Protein AF-A0A432FFS9-F1 (afdb_monomer_lite)

pLDDT: mean 90.81, std 11.06, range [26.94, 98.94]

Structure (mmCIF, N/CA/C/O backbone):
data_AF-A0A432FFS9-F1
#
_entry.id   AF-A0A432FFS9-F1
#
loop_
_atom_site.group_PDB
_atom_site.id
_atom_site.type_symbol
_atom_site.label_atom_id
_atom_site.label_alt_id
_atom_site.label_comp_id
_atom_site.label_asym_id
_atom_site.label_entity_id
_atom_site.label_seq_id
_atom_site.pdbx_PDB_ins_code
_atom_site.Cartn_x
_atom_site.Cartn_y
_atom_site.Cartn_z
_atom_site.occupancy
_atom_site.B_iso_or_equiv
_atom_site.auth_seq_id
_atom_site.auth_comp_id
_atom_site.auth_asym_id
_atom_site.auth_atom_id
_atom_site.pdbx_PDB_model_num
ATOM 1 N N . MET A 1 1 ? -16.463 -22.518 -5.797 1.00 41.72 1 MET A N 1
ATOM 2 C CA . MET A 1 1 ? -16.696 -22.377 -4.344 1.00 41.72 1 MET A CA 1
ATOM 3 C C . MET A 1 1 ? -18.007 -21.635 -4.140 1.00 41.72 1 MET A C 1
ATOM 5 O O . MET A 1 1 ? -18.316 -20.763 -4.941 1.00 41.72 1 MET A O 1
ATOM 9 N N . THR A 1 2 ? -18.814 -22.015 -3.150 1.00 26.94 2 THR A N 1
ATOM 10 C CA . THR A 1 2 ? -20.046 -21.293 -2.785 1.00 26.94 2 THR A CA 1
ATOM 11 C C . THR A 1 2 ? -19.686 -19.848 -2.414 1.00 26.94 2 THR A C 1
ATOM 13 O O . THR A 1 2 ? -18.705 -19.690 -1.688 1.00 26.94 2 THR A O 1
ATOM 16 N N . PRO A 1 3 ? -20.418 -18.808 -2.863 1.00 37.25 3 PRO A N 1
ATOM 17 C CA . PRO A 1 3 ? -20.138 -17.432 -2.456 1.00 37.25 3 PRO A CA 1
ATOM 18 C C . PRO A 1 3 ? -20.173 -17.354 -0.930 1.00 37.25 3 PRO A C 1
ATOM 20 O O . PRO A 1 3 ? -21.201 -17.653 -0.319 1.00 37.25 3 PRO A O 1
ATOM 23 N N . VAL A 1 4 ? -19.053 -17.013 -0.294 1.00 48.00 4 VAL A N 1
ATOM 24 C CA . VAL A 1 4 ? -18.888 -17.133 1.166 1.00 48.00 4 VAL A CA 1
ATOM 25 C C . VAL A 1 4 ? -19.499 -15.921 1.899 1.00 48.00 4 VAL A C 1
ATOM 27 O O . VAL A 1 4 ? -19.029 -15.513 2.958 1.00 48.00 4 VAL A O 1
ATOM 30 N N . GLY A 1 5 ? -20.572 -15.332 1.364 1.00 52.19 5 GLY A N 1
ATOM 31 C CA . GLY A 1 5 ? -21.150 -14.063 1.829 1.00 52.19 5 GLY A CA 1
ATOM 32 C C . GLY A 1 5 ? -20.230 -12.858 1.585 1.00 52.19 5 GLY A C 1
ATOM 33 O O . GLY A 1 5 ? -19.047 -13.027 1.320 1.00 52.19 5 GLY A O 1
ATOM 34 N N . GLN A 1 6 ? -20.764 -11.641 1.679 1.00 56.53 6 GLN A N 1
ATOM 35 C CA . GLN A 1 6 ? -19.987 -10.400 1.536 1.00 56.53 6 GLN A CA 1
ATOM 36 C C . GLN A 1 6 ? -19.280 -10.041 2.849 1.00 56.53 6 GLN A C 1
ATOM 38 O O . GLN A 1 6 ? -19.812 -10.314 3.933 1.00 56.53 6 GLN A O 1
ATOM 43 N N . ALA A 1 7 ? -18.104 -9.410 2.766 1.00 63.31 7 ALA A N 1
ATOM 44 C CA . ALA A 1 7 ? -17.527 -8.737 3.925 1.00 63.31 7 ALA A CA 1
ATOM 45 C C . ALA A 1 7 ? -18.513 -7.665 4.407 1.00 63.31 7 ALA A C 1
ATOM 47 O O . ALA A 1 7 ? -19.214 -7.047 3.605 1.00 63.31 7 ALA A O 1
ATOM 48 N N . ASN A 1 8 ? -18.593 -7.418 5.715 1.00 61.34 8 ASN A N 1
ATOM 49 C CA . ASN A 1 8 ? -19.414 -6.315 6.201 1.00 61.34 8 ASN A CA 1
ATOM 50 C C . ASN A 1 8 ? -18.753 -4.980 5.812 1.00 61.34 8 ASN A C 1
ATOM 52 O O . ASN A 1 8 ? -17.900 -4.473 6.530 1.00 61.34 8 ASN A O 1
ATOM 56 N N . GLN A 1 9 ? -19.152 -4.423 4.668 1.00 65.25 9 GLN A N 1
ATOM 57 C CA . GLN A 1 9 ? -18.634 -3.162 4.121 1.00 65.25 9 GLN A CA 1
ATOM 58 C C . GLN A 1 9 ? -19.156 -1.917 4.856 1.00 65.25 9 GLN A C 1
ATOM 60 O O . GLN A 1 9 ? -18.750 -0.798 4.548 1.00 65.25 9 GLN A O 1
ATOM 65 N N . ALA A 1 10 ? -20.106 -2.095 5.779 1.00 57.47 10 ALA A N 1
ATOM 66 C CA . ALA A 1 10 ? -20.783 -1.011 6.484 1.00 57.47 10 ALA A CA 1
ATOM 67 C C . ALA A 1 10 ? -20.360 -0.884 7.955 1.00 57.47 10 ALA A C 1
ATOM 69 O O . ALA A 1 10 ? -20.835 0.025 8.635 1.00 57.47 10 ALA A O 1
ATOM 70 N N . ALA A 1 11 ? -19.503 -1.781 8.451 1.00 63.84 11 ALA A N 1
ATOM 71 C CA . ALA A 1 11 ? -18.980 -1.709 9.805 1.00 63.84 11 ALA A CA 1
ATOM 72 C C . ALA A 1 11 ? -17.566 -1.128 9.812 1.00 63.84 11 ALA A C 1
ATOM 74 O O . ALA A 1 11 ? -16.670 -1.624 9.132 1.00 63.84 11 ALA A O 1
ATOM 75 N N . GLU A 1 12 ? -17.391 -0.097 10.637 1.00 71.00 12 GLU A N 1
ATOM 76 C CA . GLU A 1 12 ? -16.085 0.429 11.022 1.00 71.00 12 GLU A CA 1
ATOM 77 C C . GLU A 1 12 ? -15.188 -0.708 11.544 1.00 71.00 12 GLU A C 1
ATOM 79 O O . GLU A 1 12 ? -15.658 -1.520 12.354 1.00 71.00 12 GLU A O 1
ATOM 84 N N . PRO A 1 13 ? -13.907 -0.777 11.126 1.00 83.00 13 PRO A N 1
ATOM 85 C CA . PRO A 1 13 ? -12.940 -1.637 11.787 1.00 83.00 13 PRO A CA 1
ATOM 86 C C . PRO A 1 13 ? -12.865 -1.239 13.262 1.00 83.00 13 PRO A C 1
ATOM 88 O O . PRO A 1 13 ? -12.581 -0.091 13.584 1.00 83.00 13 PRO A O 1
ATOM 91 N N . ASP A 1 14 ? -13.138 -2.170 14.174 1.00 83.44 14 ASP A N 1
ATOM 92 C CA . ASP A 1 14 ? -13.189 -1.857 15.607 1.00 83.44 14 ASP A CA 1
ATOM 93 C C . ASP A 1 14 ? -11.819 -1.890 16.295 1.00 83.44 14 ASP A C 1
ATOM 95 O O . ASP A 1 14 ? -11.732 -1.609 17.492 1.00 83.44 14 ASP A O 1
ATOM 99 N N . PHE A 1 15 ? -10.769 -2.258 15.549 1.00 89.56 15 PHE A N 1
ATOM 100 C CA . PHE A 1 15 ? -9.389 -2.394 16.020 1.00 89.56 15 PHE A CA 1
ATOM 101 C C . PHE A 1 15 ? -9.261 -3.259 17.283 1.00 89.56 15 PHE A C 1
ATOM 103 O O . PHE A 1 15 ? -8.335 -3.099 18.077 1.00 89.56 15 PHE A O 1
ATOM 110 N N . LYS A 1 16 ? -10.185 -4.205 17.496 1.00 90.69 16 LYS A N 1
ATOM 111 C CA . LYS A 1 16 ? -10.107 -5.120 18.636 1.00 90.69 16 LYS A CA 1
ATOM 112 C C . LYS A 1 16 ? -9.321 -6.363 18.257 1.00 90.69 16 LYS A C 1
ATOM 114 O O . LYS A 1 16 ? -9.737 -7.145 17.397 1.00 90.69 16 LYS A O 1
ATOM 119 N N . ILE A 1 17 ? -8.223 -6.580 18.972 1.00 92.69 17 ILE A N 1
ATOM 120 C CA . ILE A 1 17 ? -7.499 -7.847 18.930 1.00 92.69 17 ILE A CA 1
ATOM 121 C C . ILE A 1 17 ? -8.390 -8.914 19.552 1.00 92.69 17 ILE A C 1
ATOM 123 O O . ILE A 1 17 ? -8.875 -8.786 20.678 1.00 92.69 17 ILE A O 1
ATOM 127 N N . ARG A 1 18 ? -8.619 -9.969 18.787 1.00 91.94 18 ARG A N 1
ATOM 128 C CA . ARG A 1 18 ? -9.370 -11.145 19.199 1.00 91.94 18 ARG A CA 1
ATOM 129 C C . ARG A 1 18 ? -8.410 -12.306 19.344 1.00 91.94 18 ARG A C 1
ATOM 131 O O . ARG A 1 18 ? -7.494 -12.472 18.540 1.00 91.94 18 ARG A O 1
ATOM 138 N N . SER A 1 19 ? -8.663 -13.130 20.350 1.00 86.81 19 SER A N 1
ATOM 139 C CA . SER A 1 19 ? -7.943 -14.380 20.560 1.00 86.81 19 SER A CA 1
ATOM 140 C C . SER A 1 19 ? -8.843 -15.561 20.210 1.00 86.81 19 SER A C 1
ATOM 142 O O . SER A 1 19 ? -10.037 -15.558 20.514 1.00 86.81 19 SER A O 1
ATOM 144 N N . GLY A 1 20 ? -8.274 -16.610 19.621 1.00 72.31 20 GLY A N 1
ATOM 145 C CA . GLY A 1 20 ? -8.969 -17.885 19.451 1.00 72.31 20 GLY A CA 1
ATOM 146 C C . GLY A 1 20 ? -9.495 -18.147 18.039 1.00 72.31 20 GLY A C 1
ATOM 147 O O . GLY A 1 20 ? -8.770 -17.979 17.067 1.00 72.31 20 GLY A O 1
ATOM 148 N N . LYS A 1 21 ? -10.709 -18.703 17.921 1.00 72.06 21 LYS A N 1
ATOM 149 C CA . LYS A 1 21 ? -11.217 -19.240 16.646 1.00 72.06 21 LYS A CA 1
ATOM 150 C C . LYS A 1 21 ? -11.522 -18.105 15.664 1.00 72.06 21 LYS A C 1
ATOM 152 O O . LYS A 1 21 ? -12.406 -17.297 15.924 1.00 72.06 21 LYS A O 1
ATOM 157 N N . ASN A 1 22 ? -10.834 -18.104 14.526 1.00 80.94 22 ASN A N 1
ATOM 158 C CA . ASN A 1 22 ? -11.232 -17.357 13.342 1.00 80.94 22 ASN A CA 1
ATOM 159 C C . ASN A 1 22 ? -12.002 -18.309 12.415 1.00 80.94 22 ASN A C 1
ATOM 161 O O . ASN A 1 22 ? -11.404 -19.193 11.811 1.00 80.94 22 ASN A O 1
ATOM 165 N N . ASP A 1 23 ? -13.323 -18.158 12.305 1.00 79.25 23 ASP A N 1
ATOM 166 C CA . ASP A 1 23 ? -14.157 -19.055 11.487 1.00 79.25 23 ASP A CA 1
ATOM 167 C C . ASP A 1 23 ? -13.823 -19.010 9.987 1.00 79.25 23 ASP A C 1
ATOM 169 O O . ASP A 1 23 ? -14.146 -19.950 9.261 1.00 79.25 23 ASP A O 1
ATOM 173 N N . ARG A 1 24 ? -13.164 -17.942 9.521 1.00 80.56 24 ARG A N 1
ATOM 174 C CA . ARG A 1 24 ? -12.723 -17.792 8.126 1.00 80.56 24 ARG A CA 1
ATOM 175 C C . ARG A 1 24 ? -11.383 -18.445 7.855 1.00 80.56 24 ARG A C 1
ATOM 177 O O . ARG A 1 24 ? -11.160 -18.934 6.751 1.00 80.56 24 ARG A O 1
ATOM 184 N N . LEU A 1 25 ? -10.535 -18.483 8.874 1.00 80.62 25 LEU A N 1
ATOM 185 C CA . LEU A 1 25 ? -9.179 -19.010 8.814 1.00 80.62 25 LEU A CA 1
ATOM 186 C C . LEU A 1 25 ? -8.978 -20.075 9.912 1.00 80.62 25 LEU A C 1
ATOM 188 O O . LEU A 1 25 ? -8.055 -19.966 10.722 1.00 80.62 25 LEU A O 1
ATOM 192 N N . PRO A 1 26 ? -9.859 -21.097 10.007 1.00 77.44 26 PRO A N 1
ATOM 193 C CA . PRO A 1 26 ? -9.987 -21.927 11.206 1.00 77.44 26 PRO A CA 1
ATOM 194 C C . PRO A 1 26 ? -8.747 -22.762 11.509 1.00 77.44 26 PRO A C 1
ATOM 196 O O . PRO A 1 26 ? -8.474 -23.040 12.677 1.00 77.44 26 PRO A O 1
ATOM 199 N N . GLY A 1 27 ? -7.985 -23.147 10.483 1.00 75.19 27 GLY A N 1
ATOM 200 C CA . GLY A 1 27 ? -6.755 -23.905 10.694 1.00 75.19 27 GLY A CA 1
ATOM 201 C C . GLY A 1 27 ? -5.612 -23.053 11.243 1.00 75.19 27 GLY A C 1
ATOM 202 O O . GLY A 1 27 ? -4.750 -23.576 11.943 1.00 75.19 27 GLY A O 1
ATOM 203 N N . LEU A 1 28 ? -5.623 -21.739 10.994 1.00 78.69 28 LEU A N 1
ATOM 204 C CA . LEU A 1 28 ? -4.510 -20.854 11.341 1.00 78.69 28 LEU A CA 1
ATOM 205 C C . LEU A 1 28 ? -4.390 -20.593 12.849 1.00 78.69 28 LEU A C 1
ATOM 207 O O . LEU A 1 28 ? -3.305 -20.265 13.318 1.00 78.69 28 LEU A O 1
ATOM 211 N N . LYS A 1 29 ? -5.448 -20.845 13.633 1.00 77.94 29 LYS A N 1
ATOM 212 C CA . LYS A 1 29 ? -5.481 -20.612 15.090 1.00 77.94 29 LYS A CA 1
ATOM 213 C C . LYS A 1 29 ? -4.288 -21.217 15.840 1.00 77.94 29 LYS A C 1
ATOM 215 O O . LYS A 1 29 ? -3.784 -20.599 16.772 1.00 77.94 29 LYS A O 1
ATOM 220 N N . SER A 1 30 ? -3.877 -22.437 15.491 1.00 76.38 30 SER A N 1
ATOM 221 C CA . SER A 1 30 ? -2.810 -23.146 16.218 1.00 76.38 30 SER A CA 1
ATOM 222 C C . SER A 1 30 ? -1.433 -22.497 16.040 1.00 76.38 30 SER A C 1
ATOM 224 O O . SER A 1 30 ? -0.556 -22.690 16.878 1.00 76.38 30 SER A O 1
ATOM 226 N N . ALA A 1 31 ? -1.248 -21.740 14.957 1.00 80.19 31 ALA A N 1
ATOM 227 C CA . ALA A 1 31 ? -0.027 -21.006 14.645 1.00 80.19 31 ALA A CA 1
ATOM 228 C C . ALA A 1 31 ? -0.139 -19.511 14.995 1.00 80.19 31 ALA A C 1
ATOM 230 O O . ALA A 1 31 ? 0.841 -18.893 15.402 1.00 80.19 31 ALA A O 1
ATOM 231 N N . LEU A 1 32 ? -1.339 -18.944 14.841 1.00 90.19 32 LEU A N 1
ATOM 232 C CA . LEU A 1 32 ? -1.618 -17.512 14.861 1.00 90.19 32 LEU A CA 1
ATOM 233 C C . LEU A 1 32 ? -2.821 -17.227 15.780 1.00 90.19 32 LEU A C 1
ATOM 235 O O . LEU A 1 32 ? -3.960 -17.108 15.321 1.00 90.19 32 LEU A O 1
ATOM 239 N N . PRO A 1 33 ? -2.611 -17.183 17.105 1.00 90.94 33 PRO A N 1
ATOM 240 C CA . PRO A 1 33 ? -3.696 -17.097 18.082 1.00 90.94 33 PRO A CA 1
ATOM 241 C C . PRO A 1 33 ? -4.382 -15.727 18.145 1.00 90.94 33 PRO A C 1
ATOM 243 O O . PRO A 1 33 ? -5.505 -15.651 18.659 1.00 90.94 33 PRO A O 1
ATOM 246 N N . LYS A 1 34 ? -3.735 -14.661 17.653 1.00 94.06 34 LYS A N 1
ATOM 247 C CA . LYS A 1 34 ? -4.249 -13.284 17.676 1.00 94.06 34 LYS A CA 1
ATOM 248 C C . LYS A 1 34 ? -4.684 -12.850 16.290 1.00 94.06 34 LYS A C 1
ATOM 250 O O . LYS A 1 34 ? -3.983 -13.119 15.319 1.00 94.06 34 LYS A O 1
ATOM 255 N N . HIS A 1 35 ? -5.802 -12.138 16.200 1.00 93.50 35 HIS A N 1
ATOM 256 C CA . HIS A 1 35 ? -6.230 -11.552 14.938 1.00 93.50 35 HIS A CA 1
ATOM 257 C C . HIS A 1 35 ? -7.002 -10.245 15.096 1.00 93.50 35 HIS A C 1
ATOM 259 O O . HIS A 1 35 ? -7.671 -10.004 16.103 1.00 93.50 35 HIS A O 1
ATOM 265 N N . VAL A 1 36 ? -6.941 -9.432 14.047 1.00 93.69 36 VAL A N 1
ATOM 266 C CA . VAL A 1 36 ? -7.775 -8.251 13.819 1.00 93.69 36 VAL A CA 1
ATOM 267 C C . VAL A 1 36 ? -8.382 -8.383 12.424 1.00 93.69 36 VAL A C 1
ATOM 269 O O . VAL A 1 36 ? -7.742 -8.897 11.508 1.00 93.69 36 VAL A O 1
ATOM 272 N N . GLN A 1 37 ? -9.629 -7.951 12.264 1.00 92.88 37 GLN A N 1
ATOM 273 C CA . GLN A 1 37 ? -10.271 -7.847 10.957 1.00 92.88 37 GLN A CA 1
ATOM 274 C C . GLN A 1 37 ? -10.364 -6.373 10.573 1.00 92.88 37 GLN A C 1
ATOM 276 O O . GLN A 1 37 ? -10.895 -5.568 11.339 1.00 92.88 37 GLN A O 1
ATOM 281 N N . VAL A 1 38 ? -9.891 -6.042 9.375 1.00 94.56 38 VAL A N 1
ATOM 282 C CA . VAL A 1 38 ? -10.022 -4.715 8.777 1.00 94.56 38 VAL A CA 1
ATOM 283 C C . VAL A 1 38 ? -10.760 -4.875 7.456 1.00 94.56 38 VAL A C 1
ATOM 285 O O . VAL A 1 38 ? -10.200 -5.322 6.458 1.00 94.56 38 VAL A O 1
ATOM 288 N N . PHE A 1 39 ? -12.053 -4.552 7.474 1.00 93.69 39 PHE A N 1
ATOM 289 C CA . PHE A 1 39 ? -12.964 -4.790 6.356 1.00 93.69 39 PHE A CA 1
ATOM 290 C C . PHE A 1 39 ? -12.897 -6.249 5.847 1.00 93.69 39 PHE A C 1
ATOM 292 O O . PHE A 1 39 ? -13.232 -7.171 6.595 1.00 93.69 39 PHE A O 1
ATOM 299 N N . GLY A 1 40 ? -12.513 -6.469 4.587 1.00 92.88 40 GLY A N 1
ATOM 300 C CA . GLY A 1 40 ? -12.363 -7.783 3.963 1.00 92.88 40 GLY A CA 1
ATOM 301 C C . GLY A 1 40 ? -11.042 -8.499 4.259 1.00 92.88 40 GLY A C 1
ATOM 302 O O . GLY A 1 40 ? -10.941 -9.681 3.943 1.00 92.88 40 GLY A O 1
ATOM 303 N N . LEU A 1 41 ? -10.061 -7.834 4.882 1.00 94.88 41 LEU A N 1
ATOM 304 C CA . LEU A 1 41 ? -8.731 -8.389 5.145 1.00 94.88 41 LEU A CA 1
ATOM 305 C C . LEU A 1 41 ? -8.556 -8.774 6.620 1.00 94.88 41 LEU A C 1
ATOM 307 O O . LEU A 1 41 ? -8.906 -8.016 7.531 1.00 94.88 41 LEU A O 1
ATOM 311 N N . PHE A 1 42 ? -7.977 -9.948 6.868 1.00 93.75 42 PHE A N 1
ATOM 312 C CA . PHE A 1 42 ? -7.543 -10.344 8.208 1.00 93.75 42 PHE A CA 1
ATOM 313 C C . PHE A 1 42 ? -6.062 -10.044 8.423 1.00 93.75 42 PHE A C 1
ATOM 315 O O . PHE A 1 42 ? -5.249 -10.171 7.515 1.00 93.75 42 PHE A O 1
ATOM 322 N N . ILE A 1 43 ? -5.703 -9.725 9.661 1.00 95.88 43 ILE A N 1
ATOM 323 C CA . ILE A 1 43 ? -4.317 -9.688 10.122 1.00 95.88 43 ILE A CA 1
ATOM 324 C C . ILE A 1 43 ? -4.225 -10.670 11.277 1.00 95.88 43 ILE A C 1
ATOM 326 O O . ILE A 1 43 ? -4.921 -10.510 12.281 1.00 95.88 43 ILE A O 1
ATOM 330 N N . GLN A 1 44 ? -3.419 -11.711 11.118 1.00 94.88 44 GLN A N 1
ATOM 331 C CA . GLN A 1 44 ? -3.218 -12.765 12.103 1.00 94.88 44 GLN A CA 1
ATOM 332 C C . GLN A 1 44 ? -1.779 -12.761 12.587 1.00 94.88 44 GLN A C 1
ATOM 334 O O . GLN A 1 44 ? -0.878 -12.493 11.809 1.00 94.88 44 GLN A O 1
ATOM 339 N N . ALA A 1 45 ? -1.549 -13.060 13.860 1.00 96.06 45 ALA A N 1
ATOM 340 C CA . ALA A 1 45 ? -0.234 -12.909 14.461 1.00 96.06 45 ALA A CA 1
ATOM 341 C C . ALA A 1 45 ? 0.092 -14.005 15.473 1.00 96.06 45 ALA A C 1
ATOM 343 O O . ALA A 1 45 ? -0.798 -14.514 16.166 1.00 96.06 45 ALA A O 1
ATOM 344 N N . THR A 1 46 ? 1.385 -14.309 15.603 1.00 95.31 46 THR A N 1
ATOM 345 C CA . THR A 1 46 ? 1.917 -15.099 16.721 1.00 95.31 46 THR A CA 1
ATOM 346 C C . THR A 1 46 ? 1.788 -14.334 18.042 1.00 95.31 46 THR A C 1
ATOM 348 O O . THR A 1 46 ? 1.657 -13.106 18.072 1.00 95.31 46 THR A O 1
ATOM 351 N N . ASP A 1 47 ? 1.874 -15.040 19.173 1.00 94.06 47 ASP A N 1
ATOM 352 C CA . ASP A 1 47 ? 1.869 -14.403 20.500 1.00 94.06 47 ASP A CA 1
ATOM 353 C C . ASP A 1 47 ? 3.059 -13.455 20.716 1.00 94.06 47 ASP A C 1
ATOM 355 O O . ASP A 1 47 ? 2.968 -12.525 21.518 1.00 94.06 47 ASP A O 1
ATOM 359 N N . ARG A 1 48 ? 4.167 -13.665 19.991 1.00 96.38 48 ARG A N 1
ATOM 360 C CA . ARG A 1 48 ? 5.390 -12.859 20.117 1.00 96.38 48 ARG A CA 1
ATOM 361 C C . ARG A 1 48 ? 5.295 -11.498 19.436 1.00 96.38 48 ARG A C 1
ATOM 363 O O . ARG A 1 48 ? 6.065 -10.608 19.789 1.00 96.38 48 ARG A O 1
ATOM 370 N N . VAL A 1 49 ? 4.373 -11.315 18.493 1.00 97.94 49 VAL A N 1
ATOM 371 C CA . VAL A 1 49 ? 4.124 -10.011 17.864 1.00 97.94 49 VAL A CA 1
ATOM 372 C C . VAL A 1 49 ? 3.511 -9.072 18.904 1.00 97.94 49 VAL A C 1
ATOM 374 O O . VAL A 1 49 ? 2.450 -9.390 19.430 1.00 97.94 49 VAL A O 1
ATOM 377 N N . PRO A 1 50 ? 4.096 -7.910 19.227 1.00 97.94 50 PRO A N 1
ATOM 378 C CA . PRO A 1 50 ? 3.469 -6.975 20.157 1.00 97.94 50 PRO A CA 1
ATOM 379 C C . PRO A 1 50 ? 2.133 -6.442 19.624 1.00 97.94 50 PRO A C 1
ATOM 381 O O . PRO A 1 50 ? 2.024 -6.094 18.450 1.00 97.94 50 PRO A O 1
ATOM 384 N N . ASP A 1 51 ? 1.140 -6.287 20.499 1.00 97.44 51 ASP A N 1
ATOM 385 C CA . ASP A 1 51 ? -0.203 -5.816 20.124 1.00 97.44 51 ASP A CA 1
ATOM 386 C C . ASP A 1 51 ? -0.179 -4.454 19.414 1.00 97.44 51 ASP A C 1
ATOM 388 O O . ASP A 1 51 ? -0.902 -4.246 18.447 1.00 97.44 51 ASP A O 1
ATOM 392 N N . ALA A 1 52 ? 0.717 -3.549 19.819 1.00 97.50 52 ALA A N 1
ATOM 393 C CA . ALA A 1 52 ? 0.888 -2.255 19.157 1.00 97.50 52 ALA A CA 1
ATOM 394 C C . ALA A 1 52 ? 1.348 -2.377 17.691 1.00 97.50 52 ALA A C 1
ATOM 396 O O . ALA A 1 52 ? 0.967 -1.555 16.866 1.00 97.50 52 ALA A O 1
ATOM 397 N N . LYS A 1 53 ? 2.148 -3.398 17.351 1.00 98.38 53 LYS A N 1
ATOM 398 C CA . LYS A 1 53 ? 2.589 -3.655 15.970 1.00 98.38 53 LYS A CA 1
ATOM 399 C C . LYS A 1 53 ? 1.444 -4.234 15.138 1.00 98.38 53 LYS A C 1
ATOM 401 O O . LYS A 1 53 ? 1.235 -3.804 14.012 1.00 98.38 53 LYS A O 1
ATOM 406 N N . LEU A 1 54 ? 0.667 -5.146 15.728 1.00 97.94 54 LEU A N 1
ATOM 407 C CA . LEU A 1 54 ? -0.540 -5.701 15.110 1.00 97.94 54 LEU A CA 1
ATOM 408 C C . LEU A 1 54 ? -1.585 -4.611 14.817 1.00 97.94 54 LEU A C 1
ATOM 410 O O . LEU A 1 54 ? -2.171 -4.587 13.738 1.00 97.94 54 LEU A O 1
ATOM 414 N N . LEU A 1 55 ? -1.801 -3.690 15.760 1.00 97.75 55 LEU A N 1
ATOM 415 C CA . LEU A 1 55 ? -2.714 -2.560 15.570 1.00 97.75 55 LEU A CA 1
ATOM 416 C C . LEU A 1 55 ? -2.187 -1.553 14.548 1.00 97.75 55 LEU A C 1
ATOM 418 O O . LEU A 1 55 ? -2.969 -1.070 13.741 1.00 97.75 55 LEU A O 1
ATOM 422 N N . HIS A 1 56 ? -0.878 -1.302 14.514 1.00 98.25 56 HIS A N 1
ATOM 423 C CA . HIS A 1 56 ? -0.283 -0.460 13.477 1.00 98.25 56 HIS A CA 1
ATOM 424 C C . HIS A 1 56 ? -0.482 -1.046 12.072 1.00 98.25 56 HIS A C 1
ATOM 426 O O . HIS A 1 56 ? -0.910 -0.341 11.165 1.00 98.25 56 HIS A O 1
ATOM 432 N N . ALA A 1 57 ? -0.287 -2.356 11.894 1.00 98.50 57 ALA A N 1
ATOM 433 C CA . ALA A 1 57 ? -0.617 -3.026 10.635 1.00 98.50 57 ALA A CA 1
ATOM 434 C C . ALA A 1 57 ? -2.114 -2.878 10.280 1.00 98.50 57 ALA A C 1
ATOM 436 O O . ALA A 1 57 ? -2.473 -2.666 9.118 1.00 98.50 57 ALA A O 1
ATOM 437 N N . ALA A 1 58 ? -3.004 -2.920 11.278 1.00 97.94 58 ALA A N 1
ATOM 438 C CA . ALA A 1 58 ? -4.426 -2.648 11.071 1.00 97.94 58 ALA A CA 1
ATOM 439 C C . ALA A 1 58 ? -4.689 -1.196 10.629 1.00 97.94 58 ALA A C 1
ATOM 441 O O . ALA A 1 58 ? -5.516 -0.976 9.743 1.00 97.94 58 ALA A O 1
ATOM 442 N N . ASP A 1 59 ? -3.969 -0.218 11.190 1.00 97.44 59 ASP A N 1
ATOM 443 C CA . ASP A 1 59 ? -4.069 1.202 10.821 1.00 97.44 59 ASP A CA 1
ATOM 444 C C . ASP A 1 59 ? -3.649 1.427 9.364 1.00 97.44 59 ASP A C 1
ATOM 446 O O . ASP A 1 59 ? -4.348 2.108 8.609 1.00 97.44 59 ASP A O 1
ATOM 450 N N . ILE A 1 60 ? -2.532 0.823 8.946 1.00 98.56 60 ILE A N 1
ATOM 451 C CA . ILE A 1 60 ? -2.041 0.894 7.564 1.00 98.56 60 ILE A CA 1
ATOM 452 C C . ILE A 1 60 ? -3.034 0.241 6.599 1.00 98.56 60 ILE A C 1
ATOM 454 O O . ILE A 1 60 ? -3.400 0.850 5.591 1.00 98.56 60 ILE A O 1
ATOM 458 N N . THR A 1 61 ? -3.552 -0.941 6.947 1.00 98.38 61 THR A N 1
ATOM 459 C CA . THR A 1 61 ? -4.582 -1.638 6.159 1.00 98.38 61 THR A CA 1
ATOM 460 C C . THR A 1 61 ? -5.826 -0.774 5.971 1.00 98.38 61 THR A C 1
ATOM 462 O O . THR A 1 61 ? -6.304 -0.605 4.848 1.00 98.38 61 THR A O 1
ATOM 465 N N . ALA A 1 62 ? -6.339 -0.177 7.050 1.00 97.00 62 ALA A N 1
ATOM 466 C CA . ALA A 1 62 ? -7.511 0.688 6.984 1.00 97.00 62 ALA A CA 1
ATOM 467 C C . ALA A 1 62 ? -7.235 1.944 6.146 1.00 97.00 62 ALA A C 1
ATOM 469 O O . ALA A 1 62 ? -8.078 2.344 5.349 1.00 97.00 62 ALA A O 1
ATOM 470 N N . GLY A 1 63 ? -6.041 2.534 6.270 1.00 96.62 63 GLY A N 1
ATOM 471 C CA . GLY A 1 63 ? -5.632 3.700 5.487 1.00 96.62 63 GLY A CA 1
ATOM 472 C C . GLY A 1 63 ? -5.499 3.440 3.984 1.00 96.62 63 GLY A C 1
ATOM 473 O O . GLY A 1 63 ? -5.679 4.373 3.197 1.00 96.62 63 GLY A O 1
ATOM 474 N N . PHE A 1 64 ? -5.198 2.206 3.575 1.00 98.06 64 PHE A N 1
ATOM 475 C CA . PHE A 1 64 ? -5.208 1.821 2.165 1.00 98.06 64 PHE A CA 1
ATOM 476 C C . PHE A 1 64 ? -6.614 1.505 1.651 1.00 98.06 64 PHE A C 1
ATOM 478 O O . PHE A 1 64 ? -6.962 1.942 0.557 1.00 98.06 64 PHE A O 1
ATOM 485 N N . LEU A 1 65 ? -7.418 0.759 2.415 1.00 97.31 65 LEU A N 1
ATOM 486 C CA . LEU A 1 65 ? -8.746 0.322 1.966 1.00 97.31 65 LEU A CA 1
ATOM 487 C C . LEU A 1 65 ? -9.805 1.432 2.034 1.00 97.31 65 LEU A C 1
ATOM 489 O O . LEU A 1 65 ? -10.688 1.465 1.183 1.00 97.31 65 LEU A O 1
ATOM 493 N N . ASP A 1 66 ? -9.715 2.330 3.013 1.00 96.25 66 ASP A N 1
ATOM 494 C CA . ASP A 1 66 ? -10.565 3.512 3.197 1.00 96.25 66 ASP A CA 1
ATOM 495 C C . ASP A 1 66 ? -9.675 4.764 3.270 1.00 96.25 66 ASP A C 1
ATOM 497 O O . ASP A 1 66 ? -9.399 5.343 4.329 1.00 96.25 66 ASP A O 1
ATOM 501 N N . ASN A 1 67 ? -9.153 5.156 2.109 1.00 95.62 67 ASN A N 1
ATOM 502 C CA . ASN A 1 67 ? -8.205 6.246 1.975 1.00 95.62 67 ASN A CA 1
ATOM 503 C C . ASN A 1 67 ? -8.856 7.606 2.234 1.00 95.62 67 ASN A C 1
ATOM 505 O O . ASN A 1 67 ? -8.181 8.520 2.727 1.00 95.62 67 ASN A O 1
ATOM 509 N N . ASP A 1 68 ? -10.155 7.764 1.945 1.00 93.81 68 ASP A N 1
ATOM 510 C CA . ASP A 1 68 ? -10.920 8.979 2.244 1.00 93.81 68 ASP A CA 1
ATOM 511 C C . ASP A 1 68 ? -11.339 9.105 3.731 1.00 93.81 68 ASP A C 1
ATOM 513 O O . ASP A 1 68 ? -11.567 10.229 4.209 1.00 93.81 68 ASP A O 1
ATOM 517 N N . ARG A 1 69 ? -11.270 7.990 4.477 1.00 91.62 69 ARG A N 1
ATOM 518 C CA . ARG A 1 69 ? -11.595 7.813 5.901 1.00 91.62 69 ARG A CA 1
ATOM 519 C C . ARG A 1 69 ? -13.076 8.016 6.217 1.00 91.62 69 ARG A C 1
ATOM 521 O O . ARG A 1 69 ? -13.400 8.512 7.300 1.00 91.62 69 ARG A O 1
ATOM 528 N N . ASN A 1 70 ? -13.978 7.701 5.292 1.00 88.88 70 ASN A N 1
ATOM 529 C CA . ASN A 1 70 ? -15.426 7.828 5.489 1.00 88.88 70 ASN A CA 1
ATOM 530 C C . ASN A 1 70 ? -16.057 6.633 6.231 1.00 88.88 70 ASN A C 1
ATOM 532 O O . ASN A 1 70 ? -17.256 6.656 6.525 1.00 88.88 70 ASN A O 1
ATOM 536 N N . GLY A 1 71 ? -15.250 5.621 6.545 1.00 88.69 71 GLY A N 1
ATOM 537 C CA . GLY A 1 71 ? -15.627 4.411 7.256 1.00 88.69 71 GLY A CA 1
ATOM 538 C C . GLY A 1 71 ? -16.082 3.255 6.379 1.00 88.69 71 GLY A C 1
ATOM 539 O O . GLY A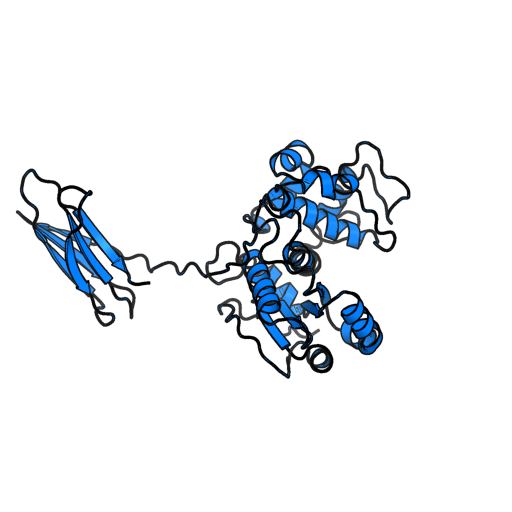 1 71 ? -16.639 2.288 6.901 1.00 88.69 71 GLY A O 1
ATOM 540 N N . LYS A 1 72 ? -15.867 3.342 5.065 1.00 91.00 72 LYS A N 1
ATOM 541 C CA . LYS A 1 72 ? -16.192 2.301 4.089 1.00 91.00 72 LYS A CA 1
ATOM 542 C C . LYS A 1 72 ? -15.026 2.114 3.125 1.00 91.00 72 LYS A C 1
ATOM 544 O O . LYS A 1 72 ? -14.362 3.095 2.810 1.00 91.00 72 LYS A O 1
ATOM 549 N N . PRO A 1 73 ? -14.816 0.901 2.589 1.00 94.31 73 PRO A N 1
ATOM 550 C CA . PRO A 1 73 ? -13.807 0.701 1.561 1.00 94.31 73 PRO A CA 1
ATOM 551 C C . PRO A 1 73 ? -14.062 1.585 0.331 1.00 94.31 73 PRO A C 1
ATOM 553 O O . PRO A 1 73 ? -15.179 1.609 -0.196 1.00 94.31 73 PRO A O 1
ATOM 556 N N . ASP A 1 74 ? -13.025 2.259 -0.165 1.00 95.69 74 ASP A N 1
ATOM 557 C CA . ASP A 1 74 ? -13.105 3.124 -1.348 1.00 95.69 74 ASP A CA 1
ATOM 558 C C . ASP A 1 74 ? -13.451 2.317 -2.605 1.00 95.69 74 ASP A C 1
ATOM 560 O O . ASP A 1 74 ? -14.245 2.761 -3.447 1.00 95.69 74 ASP A O 1
ATOM 564 N N . ASN A 1 75 ? -12.908 1.098 -2.700 1.00 96.94 75 ASN A N 1
ATOM 565 C CA . ASN A 1 75 ? -13.232 0.105 -3.718 1.00 96.94 75 ASN A CA 1
ATOM 566 C C . ASN A 1 75 ? -13.881 -1.144 -3.076 1.00 96.94 75 ASN A C 1
ATOM 568 O O . ASN A 1 75 ? -13.183 -2.090 -2.700 1.00 96.94 75 ASN A O 1
ATOM 572 N N . PRO A 1 76 ? -15.224 -1.176 -2.955 1.00 94.88 76 PRO A N 1
ATOM 573 C CA . PRO A 1 76 ? -15.942 -2.293 -2.340 1.00 94.88 76 PRO A CA 1
ATOM 574 C C . PRO A 1 76 ? -15.722 -3.644 -3.028 1.00 94.88 76 PRO A C 1
ATOM 576 O O . PRO A 1 76 ? -15.675 -4.669 -2.357 1.00 94.88 76 PRO A O 1
ATOM 579 N N . THR A 1 77 ? -15.552 -3.655 -4.352 1.00 96.00 77 THR A N 1
ATOM 580 C CA . THR A 1 77 ? -15.298 -4.884 -5.118 1.00 96.00 77 THR A CA 1
ATOM 581 C C . THR A 1 77 ? -13.927 -5.479 -4.816 1.00 96.00 77 THR A C 1
ATOM 583 O O . THR A 1 77 ? -13.828 -6.684 -4.623 1.00 96.00 77 THR A O 1
ATOM 586 N N . VAL A 1 78 ? -12.887 -4.646 -4.694 1.00 97.44 78 VAL A N 1
ATOM 587 C CA . VAL A 1 78 ? -11.545 -5.087 -4.265 1.00 97.44 78 VAL A CA 1
ATOM 588 C C . VAL A 1 78 ? -11.587 -5.626 -2.837 1.00 97.44 78 VAL A C 1
ATOM 590 O O . VAL A 1 78 ? -10.995 -6.658 -2.542 1.00 97.44 78 VAL A O 1
ATOM 593 N N . ASN A 1 79 ? -12.339 -4.968 -1.954 1.00 96.25 79 ASN A N 1
ATOM 594 C CA . ASN A 1 79 ? -12.533 -5.444 -0.590 1.00 96.25 79 ASN A CA 1
ATOM 595 C C . ASN A 1 79 ? -13.241 -6.813 -0.522 1.00 96.25 79 ASN A C 1
ATOM 597 O O . ASN A 1 79 ? -12.868 -7.660 0.289 1.00 96.25 79 ASN A O 1
ATOM 601 N N . ASP A 1 80 ? -14.268 -7.025 -1.346 1.00 94.69 80 ASP A N 1
ATOM 602 C CA . ASP A 1 80 ? -14.968 -8.312 -1.423 1.00 94.69 80 ASP A CA 1
ATOM 603 C C . ASP A 1 80 ? -14.079 -9.418 -1.994 1.00 94.69 80 ASP A C 1
ATOM 605 O O . ASP A 1 80 ? -14.176 -10.557 -1.543 1.00 94.69 80 ASP A O 1
ATOM 609 N N . GLU A 1 81 ? -13.193 -9.095 -2.935 1.00 95.88 81 GLU A N 1
ATOM 610 C CA . GLU A 1 81 ? -12.225 -10.051 -3.474 1.00 95.88 81 GLU A CA 1
ATOM 611 C C . GLU A 1 81 ? -11.266 -10.552 -2.389 1.00 95.88 81 GLU A C 1
ATOM 613 O O . GLU A 1 81 ? -11.152 -11.759 -2.184 1.00 95.88 81 GLU A O 1
ATOM 618 N N . LEU A 1 82 ? -10.678 -9.642 -1.599 1.00 96.12 82 LEU A N 1
ATOM 619 C CA . LEU A 1 82 ? -9.827 -10.004 -0.453 1.00 96.12 82 LEU A CA 1
ATOM 620 C C . LEU A 1 82 ? -10.546 -10.954 0.514 1.00 96.12 82 LEU A C 1
ATOM 622 O O . LEU A 1 82 ? -9.976 -11.929 1.003 1.00 96.12 82 LEU A O 1
ATOM 626 N N . TRP A 1 83 ? -11.828 -10.700 0.760 1.00 93.19 83 TRP A N 1
ATOM 627 C CA . TRP A 1 83 ? -12.648 -11.541 1.620 1.00 93.19 83 TRP A CA 1
ATOM 628 C C . TRP A 1 83 ? -12.942 -12.922 1.026 1.00 93.19 83 TRP A C 1
ATOM 630 O O . TRP A 1 83 ? -12.892 -13.930 1.741 1.00 93.19 83 TRP A O 1
ATOM 640 N N . ASN A 1 84 ? -13.269 -12.977 -0.266 1.00 92.25 84 ASN A N 1
ATOM 641 C CA . ASN A 1 84 ? -13.597 -14.215 -0.972 1.00 92.25 84 ASN A CA 1
ATOM 642 C C . ASN A 1 84 ? -12.382 -15.139 -1.077 1.00 92.25 84 ASN A C 1
ATOM 644 O O . ASN A 1 84 ? -12.514 -16.338 -0.819 1.00 92.25 84 ASN A O 1
ATOM 648 N N . GLU A 1 85 ? -11.209 -14.563 -1.339 1.00 92.56 85 GLU A N 1
ATOM 649 C CA . GLU A 1 85 ? -9.922 -15.262 -1.424 1.00 92.56 85 GLU A CA 1
ATOM 650 C C . GLU A 1 85 ? -9.311 -15.581 -0.053 1.00 92.56 85 GLU A C 1
ATOM 652 O O . GLU A 1 85 ? -8.210 -16.130 0.045 1.00 92.56 85 GLU A O 1
ATOM 657 N N . ARG A 1 86 ? -10.039 -15.262 1.031 1.00 92.69 86 ARG A N 1
ATOM 658 C CA . ARG A 1 86 ? -9.611 -15.469 2.422 1.00 92.69 86 ARG A CA 1
ATOM 659 C C . ARG A 1 86 ? -8.222 -14.878 2.667 1.00 92.69 86 ARG A C 1
ATOM 661 O O . ARG A 1 86 ? -7.385 -15.506 3.317 1.00 92.69 86 ARG A O 1
ATOM 668 N N . ALA A 1 87 ? -7.998 -13.685 2.125 1.00 94.31 87 ALA A N 1
ATOM 669 C CA . ALA A 1 87 ? -6.727 -12.997 2.195 1.00 94.31 87 ALA A CA 1
ATOM 670 C C . ALA A 1 87 ? -6.383 -12.636 3.645 1.00 94.31 87 ALA A C 1
ATOM 672 O O . ALA A 1 87 ? -7.246 -12.180 4.413 1.00 94.31 87 ALA A O 1
ATOM 673 N N . ALA A 1 88 ? -5.122 -12.822 4.027 1.00 95.75 88 ALA A N 1
ATOM 674 C CA . ALA A 1 88 ? -4.647 -12.403 5.334 1.00 95.75 88 ALA A CA 1
ATOM 675 C C . ALA A 1 88 ? -3.174 -11.994 5.344 1.00 95.75 88 ALA A C 1
ATOM 677 O O . ALA A 1 88 ? -2.322 -12.651 4.752 1.00 95.75 88 ALA A O 1
ATOM 678 N N . ILE A 1 89 ? -2.876 -10.961 6.126 1.00 97.81 89 ILE A N 1
ATOM 679 C CA . ILE A 1 89 ? -1.520 -10.700 6.601 1.00 97.81 89 ILE A CA 1
ATOM 680 C C . ILE A 1 89 ? -1.234 -11.665 7.748 1.00 97.81 89 ILE A C 1
ATOM 682 O O . ILE A 1 89 ? -2.046 -11.816 8.667 1.00 97.81 89 ILE A O 1
ATOM 686 N N . VAL A 1 90 ? -0.076 -12.310 7.709 1.00 96.12 90 VAL A N 1
ATOM 687 C CA . VAL A 1 90 ? 0.412 -13.207 8.747 1.00 96.12 90 VAL A CA 1
ATOM 688 C C . VAL A 1 90 ? 1.665 -12.604 9.360 1.00 96.12 90 VAL A C 1
ATOM 690 O O . VAL A 1 90 ? 2.689 -12.469 8.701 1.00 96.12 90 VAL A O 1
ATOM 693 N N . MET A 1 91 ? 1.582 -12.259 10.642 1.00 97.81 91 MET A N 1
ATOM 694 C CA . MET A 1 91 ? 2.659 -11.622 11.380 1.00 97.81 91 MET A CA 1
ATOM 695 C C . MET A 1 91 ? 3.402 -12.607 12.279 1.00 97.81 91 MET A C 1
ATOM 697 O O . MET A 1 91 ? 2.804 -13.259 13.142 1.00 97.81 91 MET A O 1
ATOM 701 N N . GLY A 1 92 ? 4.722 -12.642 12.132 1.00 97.31 92 GLY A N 1
ATOM 702 C CA . GLY A 1 92 ? 5.647 -13.228 13.102 1.00 97.31 92 GLY A CA 1
ATOM 703 C C . GLY A 1 92 ? 6.517 -12.157 13.742 1.00 97.31 92 GLY A C 1
ATOM 704 O O . GLY A 1 92 ? 6.498 -10.991 13.352 1.00 97.31 92 GLY A O 1
ATOM 705 N N . TYR A 1 93 ? 7.287 -12.537 14.754 1.00 97.69 93 TYR A N 1
ATOM 706 C CA . TYR A 1 93 ? 8.246 -11.635 15.374 1.00 97.69 93 TYR A CA 1
ATOM 707 C C . TYR A 1 93 ? 9.348 -11.231 14.387 1.00 97.69 93 TYR A C 1
ATOM 709 O O . TYR A 1 93 ? 9.617 -10.043 14.244 1.00 97.69 93 TYR A O 1
ATOM 717 N N . ASP A 1 94 ? 9.940 -12.218 13.713 1.00 98.06 94 ASP A N 1
ATOM 718 C CA . ASP A 1 94 ? 11.012 -12.097 12.723 1.00 98.06 94 ASP A CA 1
ATOM 719 C C . ASP A 1 94 ? 10.816 -13.121 11.585 1.00 98.06 94 ASP A C 1
ATOM 721 O O . ASP A 1 94 ? 9.975 -14.021 11.685 1.00 98.06 94 ASP A O 1
ATOM 725 N N . GLU A 1 95 ? 11.617 -12.995 10.525 1.00 95.62 95 GLU A N 1
ATOM 726 C CA . GLU A 1 95 ? 11.638 -13.900 9.365 1.00 95.62 95 GLU A CA 1
ATOM 727 C C . GLU A 1 95 ? 11.767 -15.369 9.779 1.00 95.62 95 GLU A C 1
ATOM 729 O O . GLU A 1 95 ? 10.974 -16.223 9.387 1.00 95.62 95 GLU A O 1
ATOM 734 N N . ARG A 1 96 ? 12.717 -15.651 10.676 1.00 96.44 96 ARG A N 1
ATOM 735 C CA . ARG A 1 96 ? 13.011 -17.003 11.157 1.00 96.44 96 ARG A CA 1
ATOM 736 C C . ARG A 1 96 ? 11.817 -17.654 11.853 1.00 96.44 96 ARG A C 1
ATOM 738 O O . ARG A 1 96 ? 11.679 -18.878 11.837 1.00 96.44 96 ARG A O 1
ATOM 745 N N . GLU A 1 97 ? 11.000 -16.888 12.570 1.00 95.44 97 GLU A N 1
ATOM 746 C CA . GLU A 1 97 ? 9.767 -17.415 13.147 1.00 95.44 97 GLU A CA 1
ATOM 747 C C . GLU A 1 97 ? 8.754 -17.781 12.063 1.00 95.44 97 GLU A C 1
ATOM 749 O O . GLU A 1 97 ? 8.175 -18.867 12.148 1.00 95.44 97 GLU A O 1
ATOM 754 N N . LEU A 1 98 ? 8.554 -16.923 11.058 1.00 92.00 98 LEU A N 1
ATOM 755 C CA . LEU A 1 98 ? 7.585 -17.201 10.000 1.00 92.00 98 LEU A CA 1
ATOM 756 C C . LEU A 1 98 ? 8.004 -18.349 9.089 1.00 92.00 98 LEU A C 1
ATOM 758 O O . LEU A 1 98 ? 7.166 -19.199 8.800 1.00 92.00 98 LEU A O 1
ATOM 762 N N . GLU A 1 99 ? 9.285 -18.447 8.740 1.00 92.12 99 GLU A N 1
ATOM 763 C CA . GLU A 1 99 ? 9.840 -19.578 7.990 1.00 92.12 99 GLU A CA 1
ATOM 764 C C . GLU A 1 99 ? 9.544 -20.904 8.711 1.00 92.12 99 GLU A C 1
ATOM 766 O O . GLU A 1 99 ? 8.960 -21.823 8.145 1.00 92.12 99 GLU A O 1
ATOM 771 N N . ARG A 1 100 ? 9.800 -20.977 10.023 1.00 92.38 100 ARG A N 1
ATOM 772 C CA . ARG A 1 100 ? 9.495 -22.178 10.824 1.00 92.38 100 ARG A CA 1
ATOM 773 C C . ARG A 1 100 ? 8.009 -22.495 10.925 1.00 92.38 100 ARG A C 1
ATOM 775 O O . ARG A 1 100 ? 7.645 -23.654 11.137 1.00 92.38 100 ARG A O 1
ATOM 782 N N . LEU A 1 101 ? 7.153 -21.475 10.902 1.00 89.31 101 LEU A N 1
ATOM 783 C CA . LEU A 1 101 ? 5.709 -21.680 10.873 1.00 89.31 101 LEU A CA 1
ATOM 784 C C . LEU A 1 101 ? 5.279 -22.227 9.518 1.00 89.31 101 LEU A C 1
ATOM 786 O O . LEU A 1 101 ? 4.487 -23.166 9.499 1.00 89.31 101 LEU A O 1
ATOM 790 N N . HIS A 1 102 ? 5.833 -21.701 8.427 1.00 88.06 102 HIS A N 1
ATOM 791 C CA . HIS A 1 102 ? 5.613 -22.218 7.084 1.00 88.06 102 HIS A CA 1
ATOM 792 C C . HIS A 1 102 ? 6.095 -23.672 6.963 1.00 88.06 102 HIS A C 1
ATOM 794 O O . HIS A 1 102 ? 5.305 -24.531 6.592 1.00 88.06 102 HIS A O 1
ATOM 800 N N . ASP A 1 103 ? 7.302 -24.004 7.425 1.00 89.06 103 ASP A N 1
ATOM 801 C CA . ASP A 1 103 ? 7.812 -25.386 7.430 1.00 89.06 103 ASP A CA 1
ATOM 802 C C . ASP A 1 103 ? 6.899 -26.360 8.190 1.00 89.06 103 ASP A C 1
ATOM 804 O O . ASP A 1 103 ? 6.768 -27.533 7.842 1.00 89.06 103 ASP A O 1
ATOM 808 N N . ARG A 1 104 ? 6.273 -25.888 9.275 1.00 87.12 104 ARG A N 1
ATOM 809 C CA . ARG A 1 104 ? 5.420 -26.715 10.136 1.00 87.12 104 ARG A CA 1
ATOM 810 C C . ARG A 1 104 ? 3.982 -26.827 9.634 1.00 87.12 104 ARG A C 1
ATOM 812 O O . ARG A 1 104 ? 3.337 -27.840 9.896 1.00 87.12 104 ARG A O 1
ATOM 819 N N . TYR A 1 105 ? 3.463 -25.782 8.996 1.00 84.19 105 TYR A N 1
ATOM 820 C CA . TYR A 1 105 ? 2.044 -25.630 8.668 1.00 84.19 105 TYR A CA 1
ATOM 821 C C . TYR A 1 105 ? 1.790 -25.307 7.184 1.00 84.19 105 TYR A C 1
ATOM 823 O O . TYR A 1 105 ? 0.679 -24.909 6.845 1.00 84.19 105 TYR A O 1
ATOM 831 N N . GLY A 1 106 ? 2.770 -25.491 6.296 1.00 81.81 106 GLY A N 1
ATOM 832 C CA . GLY A 1 106 ? 2.716 -25.080 4.885 1.00 81.81 106 GLY A CA 1
ATOM 833 C C . GLY A 1 106 ? 1.486 -25.593 4.138 1.00 81.81 106 GLY A C 1
ATOM 834 O O . GLY A 1 106 ? 0.715 -24.793 3.621 1.00 81.81 106 GLY A O 1
ATOM 835 N N . GLU A 1 107 ? 1.192 -26.895 4.227 1.00 83.81 107 GLU A N 1
ATOM 836 C CA . GLU A 1 107 ? -0.001 -27.490 3.591 1.00 83.81 107 GLU A CA 1
ATOM 837 C C . GLU A 1 107 ? -1.320 -26.850 4.056 1.00 83.81 107 GLU A C 1
ATOM 839 O O . GLU A 1 107 ? -2.321 -26.816 3.337 1.00 83.81 107 GLU A O 1
ATOM 844 N N . LEU A 1 108 ? -1.353 -26.356 5.295 1.00 81.50 108 LEU A N 1
ATOM 845 C CA . LEU A 1 108 ? -2.510 -25.644 5.809 1.00 81.50 108 LEU A CA 1
ATOM 846 C C . LEU A 1 108 ? -2.576 -24.222 5.235 1.00 81.50 108 LEU A C 1
ATOM 848 O O . LEU A 1 108 ? -3.679 -23.752 4.942 1.00 81.50 108 LEU A O 1
ATOM 852 N N . PHE A 1 109 ? -1.430 -23.553 5.109 1.00 83.06 109 PHE A N 1
ATOM 853 C CA . PHE A 1 109 ? -1.303 -22.191 4.590 1.00 83.06 109 PHE A CA 1
ATOM 854 C C . PHE A 1 109 ? -1.707 -22.108 3.114 1.00 83.06 109 PHE A C 1
ATOM 856 O O . PHE A 1 109 ? -2.378 -21.147 2.752 1.00 83.06 109 PHE A O 1
ATOM 863 N N . ASP A 1 110 ? -1.461 -23.160 2.329 1.00 83.81 110 ASP A N 1
ATOM 864 C CA . ASP A 1 110 ? -1.841 -23.269 0.908 1.00 83.81 110 ASP A CA 1
ATOM 865 C C . ASP A 1 110 ? -3.358 -23.153 0.642 1.00 83.81 110 ASP A C 1
ATOM 867 O O . ASP A 1 110 ? -3.793 -22.977 -0.496 1.00 83.81 110 ASP A O 1
ATOM 871 N N . ASN A 1 111 ? -4.198 -23.246 1.681 1.00 83.94 111 ASN A N 1
ATOM 872 C CA . ASN A 1 111 ? -5.653 -23.067 1.570 1.00 83.94 111 ASN A CA 1
ATOM 873 C C . ASN A 1 111 ? -6.104 -21.598 1.644 1.00 83.94 111 ASN A C 1
ATOM 875 O O . ASN A 1 111 ? -7.314 -21.331 1.649 1.00 83.94 111 ASN A O 1
ATOM 879 N N . TYR A 1 112 ? -5.162 -20.669 1.787 1.00 88.81 112 TYR A N 1
ATOM 880 C CA . TYR A 1 112 ? -5.406 -19.249 2.001 1.00 88.81 112 TYR A CA 1
ATOM 881 C C . TYR A 1 112 ? -4.448 -18.412 1.160 1.00 88.81 112 TYR A C 1
ATOM 883 O O . TYR A 1 112 ? -3.362 -18.860 0.801 1.00 88.81 112 TYR A O 1
ATOM 891 N N . THR A 1 113 ? -4.827 -17.162 0.916 1.00 93.38 113 THR A N 1
ATOM 892 C CA . THR A 1 113 ? -3.940 -16.199 0.263 1.00 93.38 113 THR A CA 1
ATOM 893 C C . THR A 1 113 ? -3.249 -15.367 1.334 1.00 93.38 113 THR A C 1
ATOM 895 O O . THR A 1 113 ? -3.900 -14.582 2.023 1.00 93.38 113 THR A O 1
ATOM 898 N N . LEU A 1 114 ? -1.955 -15.594 1.547 1.00 94.56 114 LEU A N 1
ATOM 899 C CA . LEU A 1 114 ? -1.236 -15.070 2.708 1.00 94.56 114 LEU A CA 1
ATOM 900 C C . LEU A 1 114 ? -0.069 -14.184 2.290 1.00 94.56 114 LEU A C 1
ATOM 902 O O . LEU A 1 114 ? 0.626 -14.495 1.329 1.00 94.56 114 LEU A O 1
ATOM 906 N N . GLN A 1 115 ? 0.169 -13.134 3.071 1.00 96.81 115 GLN A N 1
ATOM 907 C CA . GLN A 1 115 ? 1.343 -12.272 2.956 1.00 96.81 115 GLN A CA 1
ATOM 908 C C . GLN A 1 115 ? 2.029 -12.151 4.319 1.00 96.81 115 GLN A C 1
ATOM 910 O O . GLN A 1 115 ? 1.357 -11.959 5.336 1.00 96.81 115 GLN A O 1
ATOM 915 N N . GLY A 1 116 ? 3.351 -12.318 4.349 1.00 96.81 116 GLY A N 1
ATOM 916 C CA . GLY A 1 116 ? 4.149 -12.242 5.574 1.00 96.81 116 GLY A CA 1
ATOM 917 C C . GLY A 1 116 ? 4.414 -10.799 6.000 1.00 96.81 116 GLY A C 1
ATOM 918 O O . GLY A 1 116 ? 4.462 -9.909 5.164 1.00 96.81 116 GLY A O 1
ATOM 919 N N . LEU A 1 117 ? 4.568 -10.564 7.303 1.00 98.44 117 LEU A N 1
ATOM 920 C CA . LEU A 1 117 ? 5.045 -9.286 7.844 1.00 98.44 117 LEU A CA 1
ATOM 921 C C . LEU A 1 117 ? 5.759 -9.517 9.181 1.00 98.44 117 LEU A C 1
ATOM 923 O O . LEU A 1 117 ? 5.219 -10.192 10.065 1.00 98.44 117 LEU A O 1
ATOM 927 N N . PHE A 1 118 ? 6.942 -8.939 9.386 1.00 98.50 118 PHE A N 1
ATOM 928 C CA . PHE A 1 118 ? 7.670 -9.112 10.645 1.00 98.50 118 PHE A CA 1
ATOM 929 C C . PHE A 1 118 ? 7.419 -7.966 11.633 1.00 98.50 118 PHE A C 1
ATOM 931 O O . PHE A 1 118 ? 7.374 -6.778 11.300 1.00 98.50 118 PHE A O 1
ATOM 938 N N . ALA A 1 119 ? 7.303 -8.297 12.919 1.00 98.44 119 ALA A N 1
ATOM 939 C CA . ALA A 1 119 ? 7.187 -7.289 13.971 1.00 98.44 119 ALA A CA 1
ATOM 940 C C . ALA A 1 119 ? 8.451 -6.415 14.083 1.00 98.44 119 ALA A C 1
ATOM 942 O O . ALA A 1 119 ? 8.361 -5.261 14.518 1.00 98.44 119 ALA A O 1
ATOM 943 N N . THR A 1 120 ? 9.614 -6.963 13.711 1.00 98.38 120 THR A N 1
ATOM 944 C CA . THR A 1 120 ? 10.912 -6.274 13.699 1.00 98.38 120 THR A CA 1
ATOM 945 C C . THR A 1 120 ? 11.024 -5.179 12.638 1.00 98.38 120 THR A C 1
ATOM 947 O O . THR A 1 120 ? 11.776 -4.238 12.857 1.00 98.38 120 THR A O 1
ATOM 950 N N . GLU A 1 121 ? 10.254 -5.253 11.552 1.00 98.00 121 GLU A N 1
ATOM 951 C CA . GLU A 1 121 ? 10.257 -4.290 10.428 1.00 98.00 121 GLU A CA 1
ATOM 952 C C . GLU A 1 121 ? 8.958 -3.473 10.311 1.00 98.00 121 GLU A C 1
ATOM 954 O O . GLU A 1 121 ? 8.881 -2.503 9.562 1.00 98.00 121 GLU A O 1
ATOM 959 N N . THR A 1 122 ? 7.939 -3.818 11.101 1.00 98.50 122 THR A N 1
ATOM 960 C CA . THR A 1 122 ? 6.747 -2.983 11.287 1.00 98.50 122 THR A CA 1
ATOM 961 C C . THR A 1 122 ? 7.133 -1.785 12.156 1.00 98.50 122 THR A C 1
ATOM 963 O O . THR A 1 122 ? 7.185 -1.908 13.379 1.00 98.50 122 THR A O 1
ATOM 966 N N . LEU A 1 123 ? 7.456 -0.627 11.592 1.00 97.56 123 LEU A N 1
ATOM 967 C CA . LEU A 1 123 ? 8.129 0.467 12.306 1.00 97.56 123 LEU A CA 1
ATOM 968 C C . LEU A 1 123 ? 7.309 1.777 12.310 1.00 97.56 123 LEU A C 1
ATOM 970 O O . LEU A 1 123 ? 7.630 2.702 11.570 1.00 97.56 123 LEU A O 1
ATOM 974 N N . PRO A 1 124 ? 6.363 1.970 13.256 1.00 96.25 124 PRO A N 1
ATOM 975 C CA . PRO A 1 124 ? 5.459 3.136 13.273 1.00 96.25 124 PRO A CA 1
ATOM 976 C C . PRO A 1 124 ? 6.146 4.508 13.411 1.00 96.25 124 PRO A C 1
ATOM 978 O O . PRO A 1 124 ? 5.519 5.549 13.223 1.00 96.25 124 PRO A O 1
ATOM 981 N N . ASN A 1 125 ? 7.429 4.525 13.785 1.00 95.38 125 ASN A N 1
ATOM 982 C CA . ASN A 1 125 ? 8.237 5.735 13.957 1.00 95.38 125 ASN A CA 1
ATOM 983 C C . ASN A 1 125 ? 9.328 5.886 12.880 1.00 95.38 125 ASN A C 1
ATOM 985 O O . ASN A 1 125 ? 10.192 6.758 13.025 1.00 95.38 125 ASN A O 1
ATOM 989 N N . ALA A 1 126 ? 9.328 5.032 11.853 1.00 95.56 126 ALA A N 1
ATOM 990 C CA . ALA A 1 126 ? 10.262 5.062 10.734 1.00 95.56 126 ALA A CA 1
ATOM 991 C C . ALA A 1 126 ? 9.703 5.859 9.546 1.00 95.56 126 ALA A C 1
ATOM 993 O O . ALA A 1 126 ? 8.590 6.387 9.601 1.00 95.56 126 ALA A O 1
ATOM 994 N N . GLY A 1 127 ? 10.499 6.010 8.489 1.00 94.38 127 GLY A N 1
ATOM 995 C CA . GLY A 1 127 ? 10.011 6.553 7.231 1.00 94.38 127 GLY A CA 1
ATOM 996 C C . GLY A 1 127 ? 8.960 5.611 6.636 1.00 94.38 127 GLY A C 1
ATOM 997 O O . GLY A 1 127 ? 9.046 4.403 6.835 1.00 94.38 127 GLY A O 1
ATOM 998 N N . PRO A 1 128 ? 7.945 6.130 5.939 1.00 93.12 128 PRO A N 1
ATOM 999 C CA . PRO A 1 128 ? 7.690 7.538 5.638 1.00 93.12 128 PRO A CA 1
ATOM 1000 C C . PRO A 1 128 ? 6.943 8.300 6.748 1.00 93.12 128 PRO A C 1
ATOM 1002 O O . PRO A 1 128 ? 6.820 9.521 6.671 1.00 93.12 128 PRO A O 1
ATOM 1005 N N . HIS A 1 129 ? 6.481 7.638 7.815 1.00 92.19 129 HIS A N 1
ATOM 1006 C CA . HIS A 1 129 ? 5.750 8.279 8.924 1.00 92.19 129 HIS A CA 1
ATOM 1007 C C . HIS A 1 129 ? 6.582 9.328 9.679 1.00 92.19 129 HIS A C 1
ATOM 1009 O O . HIS A 1 129 ? 6.057 10.319 10.196 1.00 92.19 129 HIS A O 1
ATOM 1015 N N . ASN A 1 130 ? 7.894 9.113 9.735 1.00 92.75 130 ASN A N 1
ATOM 1016 C CA . ASN A 1 130 ? 8.885 10.011 10.297 1.00 92.75 130 ASN A CA 1
ATOM 1017 C C . ASN A 1 130 ? 9.995 10.258 9.262 1.00 92.75 130 ASN A C 1
ATOM 1019 O O . ASN A 1 130 ? 10.943 9.473 9.183 1.00 92.75 130 ASN A O 1
ATOM 1023 N N . PRO A 1 131 ? 9.957 11.380 8.523 1.00 87.88 131 PRO A N 1
ATOM 1024 C CA . PRO A 1 131 ? 10.896 11.640 7.430 1.00 87.88 131 PRO A CA 1
ATOM 1025 C C . PRO A 1 131 ? 12.346 11.868 7.891 1.00 87.88 131 PRO A C 1
ATOM 1027 O O . PRO A 1 131 ? 13.244 12.028 7.066 1.00 87.88 131 PRO A O 1
ATOM 1030 N N . LYS A 1 132 ? 12.591 11.927 9.209 1.00 90.00 132 LYS A N 1
ATOM 1031 C CA . LYS A 1 132 ? 13.938 12.020 9.788 1.00 90.00 132 LYS A CA 1
ATOM 1032 C C . LYS A 1 132 ? 14.586 10.654 10.018 1.00 90.00 132 LYS A C 1
ATOM 1034 O O . LYS A 1 132 ? 15.801 10.627 10.219 1.00 90.00 132 LYS A O 1
ATOM 1039 N N . SER A 1 133 ? 13.800 9.576 10.047 1.00 91.75 133 SER A N 1
ATOM 1040 C CA . SER A 1 133 ? 14.324 8.216 10.159 1.00 91.75 133 SER A CA 1
ATOM 1041 C C . SER A 1 133 ? 14.947 7.778 8.835 1.00 91.75 133 SER A C 1
ATOM 1043 O O . SER A 1 133 ? 14.484 8.190 7.775 1.00 91.75 133 SER A O 1
ATOM 1045 N N . SER A 1 134 ? 15.996 6.962 8.908 1.00 88.94 134 SER A N 1
ATOM 1046 C CA . SER A 1 134 ? 16.566 6.255 7.754 1.00 88.94 134 SER A CA 1
ATOM 1047 C C . SER A 1 134 ? 15.976 4.855 7.571 1.00 88.94 134 SER A C 1
ATOM 1049 O O . SER A 1 134 ? 16.225 4.218 6.559 1.00 88.94 134 SER A O 1
ATOM 1051 N N . GLU A 1 135 ? 15.231 4.353 8.556 1.00 94.62 135 GLU A N 1
ATOM 1052 C CA . GLU A 1 135 ? 14.530 3.073 8.446 1.00 94.62 135 GLU A CA 1
ATOM 1053 C C . GLU A 1 135 ? 13.227 3.250 7.658 1.00 94.62 135 GLU A C 1
ATOM 1055 O O . GLU A 1 135 ? 12.658 4.348 7.633 1.00 94.62 135 GLU A O 1
ATOM 1060 N N . PHE A 1 136 ? 12.740 2.163 7.065 1.00 96.62 136 PHE A N 1
ATOM 1061 C CA . PHE A 1 136 ? 11.451 2.099 6.383 1.00 96.62 136 PHE A CA 1
ATOM 1062 C C . PHE A 1 136 ? 10.485 1.201 7.160 1.00 96.62 136 PHE A C 1
ATOM 1064 O O . PHE A 1 136 ? 10.888 0.174 7.700 1.00 96.62 136 PHE A O 1
ATOM 1071 N N . ASP A 1 137 ? 9.220 1.597 7.229 1.00 98.19 137 ASP A N 1
ATOM 1072 C CA . ASP A 1 137 ? 8.151 0.773 7.777 1.00 98.19 137 ASP A CA 1
ATOM 1073 C C . ASP A 1 137 ? 7.621 -0.201 6.720 1.00 98.19 137 ASP A C 1
ATOM 1075 O O . ASP A 1 137 ? 6.781 0.160 5.890 1.00 98.19 137 ASP A O 1
ATOM 1079 N N . ALA A 1 138 ? 8.088 -1.449 6.775 1.00 98.12 138 ALA A N 1
ATOM 1080 C CA . ALA A 1 138 ? 7.736 -2.477 5.797 1.00 98.12 138 ALA A CA 1
ATOM 1081 C C . ALA A 1 138 ? 6.243 -2.842 5.813 1.00 98.12 138 ALA A C 1
ATOM 1083 O O . ALA A 1 138 ? 5.732 -3.386 4.839 1.00 98.12 138 ALA A O 1
ATOM 1084 N N . SER A 1 139 ? 5.488 -2.469 6.857 1.00 98.69 139 SER A N 1
ATOM 1085 C CA . SER A 1 139 ? 4.036 -2.683 6.850 1.00 98.69 139 SER A CA 1
ATOM 1086 C C . SER A 1 139 ? 3.333 -1.961 5.695 1.00 98.69 139 SER A C 1
ATOM 1088 O O . SER A 1 139 ? 2.299 -2.434 5.233 1.00 98.69 139 SER A O 1
ATOM 1090 N N . ILE A 1 140 ? 3.891 -0.864 5.172 1.00 98.69 140 ILE A N 1
ATOM 1091 C CA . ILE A 1 140 ? 3.362 -0.197 3.973 1.00 98.69 140 ILE A CA 1
ATOM 1092 C C . ILE A 1 140 ? 3.468 -1.096 2.742 1.00 98.69 140 ILE A C 1
ATOM 1094 O O . ILE A 1 140 ? 2.530 -1.150 1.951 1.00 98.69 140 ILE A O 1
ATOM 1098 N N . GLU A 1 141 ? 4.604 -1.762 2.577 1.00 98.38 141 GLU A N 1
ATOM 1099 C CA . GLU A 1 141 ? 4.916 -2.613 1.432 1.00 98.38 141 GLU A CA 1
ATOM 1100 C C . GLU A 1 141 ? 4.096 -3.898 1.479 1.00 98.38 141 GLU A C 1
ATOM 1102 O O . GLU A 1 141 ? 3.256 -4.126 0.610 1.00 98.38 141 GLU A O 1
ATOM 1107 N N . GLU A 1 142 ? 4.217 -4.657 2.566 1.00 98.62 142 GLU A N 1
ATOM 1108 C CA . GLU A 1 142 ? 3.591 -5.975 2.677 1.00 98.62 142 GLU A CA 1
ATOM 1109 C C . GLU A 1 142 ? 2.061 -5.908 2.637 1.00 98.62 142 GLU A C 1
ATOM 1111 O O . GLU A 1 142 ? 1.384 -6.714 1.998 1.00 98.62 142 GLU A O 1
ATOM 1116 N N . ILE A 1 143 ? 1.465 -4.893 3.266 1.00 98.88 143 ILE A N 1
ATOM 1117 C CA . ILE A 1 143 ? 0.011 -4.710 3.201 1.00 98.88 143 ILE A CA 1
ATOM 1118 C C . ILE A 1 143 ? -0.419 -4.292 1.792 1.00 98.88 143 ILE A C 1
ATOM 1120 O O . ILE A 1 143 ? -1.474 -4.720 1.314 1.00 98.88 143 ILE A O 1
ATOM 1124 N N . LEU A 1 144 ? 0.376 -3.471 1.104 1.00 98.75 144 LEU A N 1
ATOM 1125 C CA . LEU A 1 144 ? 0.063 -3.070 -0.261 1.00 98.75 144 LEU A CA 1
ATOM 1126 C C . LEU A 1 144 ? 0.197 -4.241 -1.244 1.00 98.75 144 LEU A C 1
ATOM 1128 O O . LEU A 1 144 ? -0.635 -4.345 -2.152 1.00 98.75 144 LEU A O 1
ATOM 1132 N N . HIS A 1 145 ? 1.173 -5.132 -1.041 1.00 98.69 145 HIS A N 1
ATOM 1133 C CA . HIS A 1 145 ? 1.345 -6.354 -1.824 1.00 98.69 145 HIS A CA 1
ATOM 1134 C C . HIS A 1 145 ? 0.045 -7.149 -1.862 1.00 98.69 145 HIS A C 1
ATOM 1136 O O . HIS A 1 145 ? -0.542 -7.275 -2.932 1.00 98.69 145 HIS A O 1
ATOM 1142 N N . ILE A 1 146 ? -0.507 -7.558 -0.716 1.00 98.56 146 ILE A N 1
ATOM 1143 C CA . ILE A 1 146 ? -1.727 -8.383 -0.719 1.00 98.56 146 ILE A CA 1
ATOM 1144 C C . ILE A 1 146 ? -2.964 -7.639 -1.253 1.00 98.56 146 ILE A C 1
ATOM 1146 O O . ILE A 1 146 ? -3.809 -8.227 -1.930 1.00 98.56 146 ILE A O 1
ATOM 1150 N N . ILE A 1 147 ? -3.085 -6.329 -0.999 1.00 98.75 147 ILE A N 1
ATOM 1151 C CA . ILE A 1 147 ? -4.205 -5.532 -1.527 1.00 98.75 147 ILE A CA 1
ATOM 1152 C C . ILE A 1 147 ? -4.164 -5.495 -3.060 1.00 98.75 147 ILE A C 1
ATOM 1154 O O . ILE A 1 147 ? -5.213 -5.556 -3.708 1.00 98.75 147 ILE A O 1
ATOM 1158 N N . THR A 1 148 ? -2.973 -5.406 -3.651 1.00 98.75 148 THR A N 1
ATOM 1159 C CA . THR A 1 148 ? -2.803 -5.296 -5.103 1.00 98.75 148 THR A CA 1
ATOM 1160 C C . THR A 1 148 ? -2.779 -6.653 -5.807 1.00 98.75 148 THR A C 1
ATOM 1162 O O . THR A 1 148 ? -3.542 -6.828 -6.760 1.00 98.75 148 THR A O 1
ATOM 1165 N N . SER A 1 149 ? -1.991 -7.613 -5.317 1.00 98.12 149 SER A N 1
ATOM 1166 C CA . SER A 1 149 ? -1.795 -8.943 -5.916 1.00 98.12 149 SER A CA 1
ATOM 1167 C C . SER A 1 149 ? -3.014 -9.856 -5.795 1.00 98.12 149 SER A C 1
ATOM 1169 O O . SER A 1 149 ? -3.230 -10.721 -6.642 1.00 98.12 149 SER A O 1
ATOM 1171 N N . VAL A 1 150 ? -3.858 -9.633 -4.783 1.00 98.12 150 VAL A N 1
ATOM 1172 C CA . VAL A 1 150 ? -5.106 -10.384 -4.587 1.00 98.12 150 VAL A CA 1
ATOM 1173 C C . VAL A 1 150 ? -6.296 -9.529 -4.990 1.00 98.12 150 VAL A C 1
ATOM 1175 O O . VAL A 1 150 ? -7.028 -9.861 -5.919 1.00 98.12 150 VAL A O 1
ATOM 1178 N N . GLY A 1 151 ? -6.468 -8.384 -4.330 1.00 98.31 151 GLY A N 1
ATOM 1179 C CA . GLY A 1 151 ? -7.651 -7.549 -4.504 1.00 98.31 151 GLY A CA 1
ATOM 1180 C C . GLY A 1 151 ? -7.749 -6.933 -5.903 1.00 98.31 151 GLY A C 1
ATOM 1181 O O . GLY A 1 151 ? -8.696 -7.196 -6.645 1.00 98.31 151 GLY A O 1
ATOM 1182 N N . TYR A 1 152 ? -6.776 -6.107 -6.295 1.00 98.75 152 TYR A N 1
ATOM 1183 C CA . TYR A 1 152 ? -6.818 -5.436 -7.603 1.00 98.75 152 TYR A CA 1
ATOM 1184 C C . TYR A 1 152 ? -6.592 -6.395 -8.773 1.00 98.75 152 TYR A C 1
ATOM 1186 O O . TYR A 1 152 ? -7.283 -6.283 -9.788 1.00 98.75 152 TYR A O 1
ATOM 1194 N N . ALA A 1 153 ? -5.657 -7.336 -8.654 1.00 98.56 153 ALA A N 1
ATOM 1195 C CA . ALA A 1 153 ? -5.393 -8.317 -9.699 1.00 98.56 153 ALA A CA 1
ATOM 1196 C C . ALA A 1 153 ? -6.587 -9.260 -9.933 1.00 98.56 153 ALA A C 1
ATOM 1198 O O . ALA A 1 153 ? -6.863 -9.588 -11.090 1.00 98.56 153 ALA A O 1
ATOM 1199 N N . GLY A 1 154 ? -7.319 -9.642 -8.878 1.00 98.12 154 GLY A N 1
ATOM 1200 C CA . GLY A 1 154 ? -8.535 -10.454 -8.974 1.00 98.12 154 GLY A CA 1
ATOM 1201 C C . GLY A 1 154 ? -9.699 -9.705 -9.628 1.00 98.12 154 GLY A C 1
ATOM 1202 O O . GLY A 1 154 ? -10.304 -10.197 -10.583 1.00 98.12 154 GLY A O 1
ATOM 1203 N N . VAL A 1 155 ? -9.954 -8.458 -9.208 1.00 98.50 155 VAL A N 1
ATOM 1204 C CA . VAL A 1 155 ? -11.060 -7.640 -9.749 1.00 98.50 155 VAL A CA 1
ATOM 1205 C C . VAL A 1 155 ? -10.780 -7.127 -11.165 1.00 98.50 155 VAL A C 1
ATOM 1207 O O . VAL A 1 155 ? -11.679 -7.083 -12.009 1.00 98.50 155 VAL A O 1
ATOM 1210 N N . TYR A 1 156 ? -9.534 -6.755 -11.460 1.00 98.69 156 TYR A N 1
ATOM 1211 C CA . TYR A 1 156 ? -9.131 -6.133 -12.724 1.00 98.69 156 TYR A CA 1
ATOM 1212 C C . TYR A 1 156 ? -7.991 -6.916 -13.407 1.00 98.69 156 TYR A C 1
ATOM 1214 O O . TYR A 1 156 ? -6.916 -6.368 -13.688 1.00 98.69 156 TYR A O 1
ATOM 1222 N N . PRO A 1 157 ? -8.212 -8.188 -13.787 1.00 98.50 157 PRO A N 1
ATOM 1223 C CA . PRO A 1 157 ? -7.147 -9.113 -14.182 1.00 98.50 157 PRO A CA 1
ATOM 1224 C C . PRO A 1 157 ? -6.485 -8.790 -15.522 1.00 98.50 157 PRO A C 1
ATOM 1226 O O . PRO A 1 157 ? -5.486 -9.416 -15.871 1.00 98.50 157 PRO A O 1
ATOM 1229 N N . LYS A 1 158 ? -7.044 -7.875 -16.322 1.00 98.69 158 LYS A N 1
ATOM 1230 C CA . LYS A 1 158 ? -6.419 -7.381 -17.564 1.00 98.69 158 LYS A CA 1
ATOM 1231 C C . LYS A 1 158 ? -5.457 -6.216 -17.314 1.00 98.69 158 LYS A C 1
ATOM 1233 O O . LYS A 1 158 ? -4.602 -5.955 -18.154 1.00 98.69 158 LYS A O 1
ATOM 1238 N N . VAL A 1 159 ? -5.595 -5.543 -16.175 1.00 98.88 159 VAL A N 1
ATOM 1239 C CA . VAL A 1 159 ? -4.853 -4.326 -15.837 1.00 98.88 159 VAL A CA 1
ATOM 1240 C C . VAL A 1 159 ? -3.779 -4.657 -14.812 1.00 98.88 159 VAL A C 1
ATOM 1242 O O . VAL A 1 159 ? -2.604 -4.503 -15.121 1.00 98.88 159 VAL A O 1
ATOM 1245 N N . PHE A 1 160 ? -4.185 -5.176 -13.650 1.00 98.81 160 PHE A N 1
ATOM 1246 C CA . PHE A 1 160 ? -3.315 -5.435 -12.496 1.00 98.81 160 PHE A CA 1
ATOM 1247 C C . PHE A 1 160 ? -2.880 -6.898 -12.367 1.00 98.81 160 PHE A C 1
ATOM 1249 O O . PHE A 1 160 ? -2.127 -7.228 -11.464 1.00 98.81 160 PHE A O 1
ATOM 1256 N N . GLY A 1 161 ? -3.352 -7.788 -13.246 1.00 98.50 161 GLY A N 1
ATOM 1257 C CA . GLY A 1 161 ? -2.970 -9.198 -13.188 1.00 98.50 161 GLY A CA 1
ATOM 1258 C C . GLY A 1 161 ? -1.458 -9.395 -13.335 1.00 98.50 161 GLY A C 1
ATOM 1259 O O . GLY A 1 161 ? -0.829 -8.807 -14.206 1.00 98.50 161 GLY A O 1
ATOM 1260 N N . GLU A 1 162 ? -0.881 -10.290 -12.546 1.00 98.19 162 GLU A N 1
ATOM 1261 C CA . GLU A 1 162 ? 0.574 -10.482 -12.458 1.00 98.19 162 GLU A CA 1
ATOM 1262 C C . GLU A 1 162 ? 1.102 -11.444 -13.532 1.00 98.19 162 GLU A C 1
ATOM 1264 O O . GLU A 1 162 ? 1.793 -12.429 -13.281 1.00 98.19 162 GLU A O 1
ATOM 1269 N N . ARG A 1 163 ? 0.717 -11.194 -14.786 1.00 97.94 163 ARG A N 1
ATOM 1270 C CA . ARG A 1 163 ? 1.103 -12.025 -15.930 1.00 97.94 163 ARG A CA 1
ATOM 1271 C C . ARG A 1 163 ? 1.370 -11.182 -17.160 1.00 97.94 163 ARG A C 1
ATOM 1273 O O . ARG A 1 163 ? 0.791 -10.119 -17.363 1.00 97.94 163 ARG A O 1
ATOM 1280 N N . ARG A 1 164 ? 2.220 -11.700 -18.042 1.00 97.81 164 ARG A N 1
ATOM 1281 C CA . ARG A 1 164 ? 2.580 -11.022 -19.289 1.00 97.81 164 ARG A CA 1
ATOM 1282 C C . ARG A 1 164 ? 1.334 -10.617 -20.089 1.00 97.81 164 ARG A C 1
ATOM 1284 O O . ARG A 1 164 ? 0.418 -11.418 -20.275 1.00 97.81 164 ARG A O 1
ATOM 1291 N N . GLY A 1 165 ? 1.352 -9.398 -20.623 1.00 97.88 165 GLY A N 1
ATOM 1292 C CA . GLY A 1 165 ? 0.304 -8.865 -21.494 1.00 97.88 165 GLY A CA 1
ATOM 1293 C C . GLY A 1 165 ? -0.759 -8.030 -20.782 1.00 97.88 165 GLY A C 1
ATOM 1294 O O . GLY A 1 165 ? -1.533 -7.366 -21.469 1.00 97.88 165 GLY A O 1
ATOM 1295 N N . THR A 1 166 ? -0.789 -8.004 -19.447 1.00 98.81 166 THR A N 1
ATOM 1296 C CA . THR A 1 166 ? -1.594 -7.022 -18.703 1.00 98.81 166 THR A CA 1
ATOM 1297 C C . THR A 1 166 ? -0.988 -5.625 -18.789 1.00 98.81 166 THR A C 1
ATOM 1299 O O . THR A 1 166 ? 0.222 -5.494 -18.983 1.00 98.81 166 THR A O 1
ATOM 1302 N N . GLU A 1 167 ? -1.795 -4.584 -18.592 1.00 98.88 167 GLU A N 1
ATOM 1303 C CA . GLU A 1 167 ? -1.323 -3.193 -18.668 1.00 98.88 167 GLU A CA 1
ATOM 1304 C C . GLU A 1 167 ? -0.168 -2.896 -17.699 1.00 98.88 167 GLU A C 1
ATOM 1306 O O . GLU A 1 167 ? 0.841 -2.332 -18.125 1.00 98.88 167 GLU A O 1
ATOM 1311 N N . LEU A 1 168 ? -0.274 -3.332 -16.439 1.00 98.88 168 LEU A N 1
ATOM 1312 C CA . LEU A 1 168 ? 0.757 -3.127 -15.419 1.00 98.88 168 LEU A CA 1
ATOM 1313 C C . LEU A 1 168 ? 2.065 -3.840 -15.787 1.00 98.88 168 LEU A C 1
ATOM 1315 O O . LEU A 1 168 ? 3.127 -3.224 -15.795 1.00 98.88 168 LEU A O 1
ATOM 1319 N N . ALA A 1 169 ? 1.983 -5.112 -16.176 1.00 98.81 169 ALA A N 1
ATOM 1320 C CA . ALA A 1 169 ? 3.148 -5.888 -16.591 1.00 98.81 169 ALA A CA 1
ATOM 1321 C C . ALA A 1 169 ? 3.842 -5.317 -17.846 1.00 98.81 169 ALA A C 1
ATOM 1323 O O . ALA A 1 169 ? 5.068 -5.314 -17.939 1.00 98.81 169 ALA A O 1
ATOM 1324 N N . ASN A 1 170 ? 3.076 -4.768 -18.795 1.00 98.88 170 ASN A N 1
ATOM 1325 C CA . ASN A 1 170 ? 3.646 -4.092 -19.963 1.00 98.88 170 ASN A CA 1
ATOM 1326 C C . ASN A 1 170 ? 4.370 -2.788 -19.572 1.00 98.88 170 ASN A C 1
ATOM 1328 O O . ASN A 1 170 ? 5.400 -2.467 -20.164 1.00 98.88 170 ASN A O 1
ATOM 1332 N N . ALA A 1 171 ? 3.859 -2.041 -18.585 1.00 98.94 171 ALA A N 1
ATOM 1333 C CA . ALA A 1 171 ? 4.544 -0.866 -18.040 1.00 98.94 171 ALA A CA 1
ATOM 1334 C C . ALA A 1 171 ? 5.847 -1.258 -17.317 1.00 98.94 171 ALA A C 1
ATOM 1336 O O . ALA A 1 171 ? 6.896 -0.665 -17.566 1.00 98.94 171 ALA A O 1
ATOM 1337 N N . MET A 1 172 ? 5.817 -2.334 -16.528 1.00 98.81 172 MET A N 1
ATOM 1338 C CA . MET A 1 172 ? 7.002 -2.892 -15.876 1.00 98.81 172 MET A CA 1
ATOM 1339 C C . MET A 1 172 ? 8.076 -3.330 -16.886 1.00 98.81 172 MET A C 1
ATOM 1341 O O . MET A 1 172 ? 9.262 -3.063 -16.693 1.00 98.81 172 MET A O 1
ATOM 1345 N N . ASP A 1 173 ? 7.694 -3.995 -17.980 1.00 98.75 173 ASP A N 1
ATOM 1346 C CA . ASP A 1 173 ? 8.646 -4.406 -19.021 1.00 98.75 173 ASP A CA 1
ATOM 1347 C C . ASP A 1 173 ? 9.340 -3.190 -19.660 1.00 98.75 173 ASP A C 1
ATOM 1349 O O . ASP A 1 173 ? 10.535 -3.241 -19.946 1.00 98.75 173 ASP A O 1
ATOM 1353 N N . ILE A 1 174 ? 8.636 -2.064 -19.820 1.00 98.75 174 ILE A N 1
ATOM 1354 C CA . ILE A 1 174 ? 9.249 -0.794 -20.237 1.00 98.75 174 ILE A CA 1
ATOM 1355 C C . ILE A 1 174 ? 10.253 -0.309 -19.175 1.00 98.75 174 ILE A C 1
ATOM 1357 O O . ILE A 1 174 ? 11.372 0.067 -19.526 1.00 98.75 174 ILE A O 1
ATOM 1361 N N . ALA A 1 175 ? 9.888 -0.368 -17.891 1.00 98.75 175 ALA A N 1
ATOM 1362 C CA . ALA A 1 175 ? 10.716 0.097 -16.777 1.00 98.75 175 ALA A CA 1
ATOM 1363 C C . ALA A 1 175 ? 12.035 -0.658 -16.591 1.00 98.75 175 ALA A C 1
ATOM 1365 O O . ALA A 1 175 ? 13.043 -0.073 -16.179 1.00 98.75 175 ALA A O 1
ATOM 1366 N N . ARG A 1 176 ? 12.029 -1.944 -16.937 1.00 98.25 176 ARG A N 1
ATOM 1367 C CA . ARG A 1 176 ? 13.189 -2.839 -16.858 1.00 98.25 176 ARG A CA 1
ATOM 1368 C C . ARG A 1 176 ? 13.995 -2.894 -18.158 1.00 98.25 176 ARG A C 1
ATOM 1370 O O . ARG A 1 176 ? 15.000 -3.594 -18.217 1.00 98.25 176 ARG A O 1
ATOM 1377 N N . GLY A 1 177 ? 13.564 -2.190 -19.209 1.00 98.00 177 GLY A N 1
ATOM 1378 C CA . GLY A 1 177 ? 14.206 -2.207 -20.529 1.00 98.00 177 GLY A CA 1
ATOM 1379 C C . GLY A 1 177 ? 13.948 -3.482 -21.346 1.00 98.00 177 GLY A C 1
ATOM 1380 O O . GL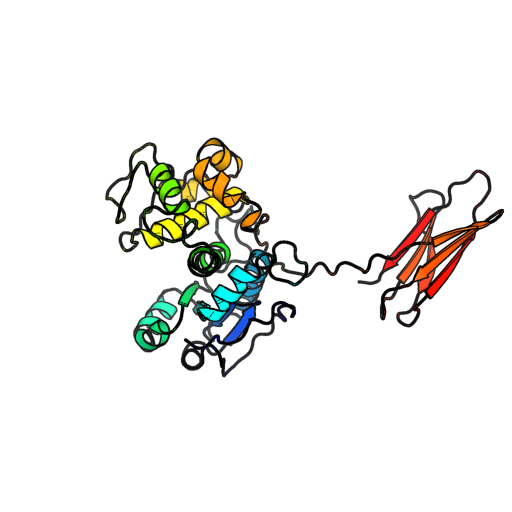Y A 1 177 ? 14.692 -3.782 -22.279 1.00 98.00 177 GLY A O 1
ATOM 1381 N N . GLY A 1 178 ? 12.911 -4.249 -21.008 1.00 97.69 178 GLY A N 1
ATOM 1382 C CA . GLY A 1 178 ? 12.503 -5.453 -21.722 1.00 97.69 178 GLY A CA 1
ATOM 1383 C C . GLY A 1 178 ? 11.737 -6.454 -20.856 1.00 97.69 178 GLY A C 1
ATOM 1384 O O . GLY A 1 178 ? 11.537 -6.271 -19.657 1.00 97.69 178 GLY A O 1
ATOM 1385 N N . TYR A 1 179 ? 11.326 -7.552 -21.491 1.00 97.81 179 TYR A N 1
ATOM 1386 C CA . TYR A 1 179 ? 10.688 -8.679 -20.816 1.00 97.81 179 TYR A CA 1
ATOM 1387 C C . TYR A 1 179 ? 11.735 -9.617 -20.203 1.00 97.81 179 TYR A C 1
ATOM 1389 O O . TYR A 1 179 ? 12.570 -10.174 -20.921 1.00 97.81 179 TYR A O 1
ATOM 1397 N N . PHE A 1 180 ? 11.619 -9.869 -18.899 1.00 97.81 180 PHE A N 1
ATOM 1398 C CA . PHE A 1 180 ? 12.447 -10.824 -18.162 1.00 97.81 180 PHE A CA 1
ATOM 1399 C C . PHE A 1 180 ? 11.560 -11.753 -17.341 1.00 97.81 180 PHE A C 1
ATOM 1401 O O . PHE A 1 180 ? 10.952 -11.318 -16.368 1.00 97.81 180 PHE A O 1
ATOM 1408 N N . ARG A 1 181 ? 11.479 -13.035 -17.727 1.00 96.19 181 ARG A N 1
ATOM 1409 C CA . ARG A 1 181 ? 10.655 -14.032 -17.016 1.00 96.19 181 ARG A CA 1
ATOM 1410 C C . ARG A 1 181 ? 11.101 -14.240 -15.564 1.00 96.19 181 ARG A C 1
ATOM 1412 O O . ARG A 1 181 ? 10.265 -14.489 -14.710 1.00 96.19 181 ARG A O 1
ATOM 1419 N N . THR A 1 182 ? 12.401 -14.180 -15.319 1.00 96.88 182 THR A N 1
ATOM 1420 C CA . THR A 1 182 ? 13.047 -14.299 -14.007 1.00 96.88 182 THR A CA 1
ATOM 1421 C C . THR A 1 182 ? 14.061 -13.173 -13.880 1.00 96.88 182 THR A C 1
ATOM 1423 O O . THR A 1 182 ? 14.507 -12.647 -14.906 1.00 96.88 182 THR A O 1
ATOM 1426 N N . VAL A 1 183 ? 14.465 -12.838 -12.656 1.00 97.25 183 VAL A N 1
ATOM 1427 C CA . VAL A 1 183 ? 15.463 -11.789 -12.414 1.00 97.25 183 VAL A CA 1
ATOM 1428 C C . VAL A 1 183 ? 16.771 -12.079 -13.188 1.00 97.25 183 VAL A C 1
ATOM 1430 O O . VAL A 1 183 ? 17.427 -13.097 -12.935 1.00 97.25 183 VAL A O 1
ATOM 1433 N N . PRO A 1 184 ? 17.174 -11.229 -14.161 1.00 96.62 184 PRO A N 1
ATOM 1434 C CA . PRO A 1 184 ? 18.355 -11.422 -15.001 1.00 96.62 184 PRO A CA 1
ATOM 1435 C C . PRO A 1 184 ? 19.637 -11.071 -14.250 1.00 96.62 184 PRO A C 1
ATOM 1437 O O . PRO A 1 184 ? 19.624 -10.318 -13.277 1.00 96.62 184 PRO A O 1
ATOM 1440 N N . SER A 1 185 ? 20.786 -11.609 -14.669 1.00 94.94 185 SER A N 1
ATOM 1441 C CA . SER A 1 185 ? 22.075 -11.299 -14.021 1.00 94.94 185 SER A CA 1
ATOM 1442 C C . SER A 1 185 ? 22.392 -9.802 -14.031 1.00 94.94 185 SER A C 1
ATOM 1444 O O . SER A 1 185 ? 23.027 -9.301 -13.107 1.00 94.94 185 SER A O 1
ATOM 1446 N N . ARG A 1 186 ? 21.916 -9.092 -15.060 1.00 96.00 186 ARG A N 1
ATOM 1447 C CA . ARG A 1 186 ? 22.058 -7.652 -15.221 1.00 96.00 186 ARG A CA 1
ATOM 1448 C C . ARG A 1 186 ? 20.889 -7.088 -16.026 1.00 96.00 186 ARG A C 1
ATOM 1450 O O . ARG A 1 186 ? 20.560 -7.625 -17.082 1.00 96.00 186 ARG A O 1
ATOM 1457 N N . TYR A 1 187 ? 20.331 -5.978 -15.556 1.00 97.88 187 TYR A N 1
ATOM 1458 C CA . TYR A 1 187 ? 19.368 -5.175 -16.308 1.00 97.88 187 TYR A CA 1
ATOM 1459 C C . TYR A 1 187 ? 20.071 -4.182 -17.256 1.00 97.88 187 TYR A C 1
ATOM 1461 O O . TYR A 1 187 ? 21.226 -3.806 -17.011 1.00 97.88 187 TYR A O 1
ATOM 1469 N N . PRO A 1 188 ? 19.404 -3.736 -18.338 1.00 97.94 188 PRO A N 1
ATOM 1470 C CA . PRO A 1 188 ? 19.844 -2.605 -19.153 1.00 97.94 188 PRO A CA 1
ATOM 1471 C C . PRO A 1 188 ? 20.182 -1.368 -18.308 1.00 97.94 188 PRO A C 1
ATOM 1473 O O . PRO A 1 188 ? 19.552 -1.100 -17.289 1.00 97.94 188 PRO A O 1
ATOM 1476 N N . ALA A 1 189 ? 21.189 -0.593 -18.721 1.00 96.00 189 ALA A N 1
ATOM 1477 C CA . ALA A 1 189 ? 21.684 0.542 -17.930 1.00 96.00 189 ALA A CA 1
ATOM 1478 C C . ALA A 1 189 ? 20.645 1.669 -17.757 1.00 96.00 189 ALA A C 1
ATOM 1480 O O . ALA A 1 189 ? 20.681 2.409 -16.771 1.00 96.00 189 ALA A O 1
ATOM 1481 N N . ASP A 1 190 ? 19.730 1.794 -18.715 1.00 96.25 190 ASP A N 1
ATOM 1482 C CA . ASP A 1 190 ? 18.645 2.769 -18.751 1.00 96.25 190 ASP A CA 1
ATOM 1483 C C . ASP A 1 190 ? 17.376 2.315 -18.012 1.00 96.25 190 ASP A C 1
ATOM 1485 O O . ASP A 1 190 ? 16.454 3.125 -17.866 1.00 96.25 190 ASP A O 1
ATOM 1489 N N . ALA A 1 191 ? 17.347 1.078 -17.497 1.00 98.50 191 ALA A N 1
ATOM 1490 C CA . ALA A 1 191 ? 16.289 0.600 -16.617 1.00 98.50 191 ALA A CA 1
ATOM 1491 C C . ALA A 1 191 ? 16.208 1.467 -15.351 1.00 98.50 191 ALA A C 1
ATOM 1493 O O . ALA A 1 191 ? 17.229 1.893 -14.796 1.00 98.50 191 ALA A O 1
ATOM 1494 N N . TRP A 1 192 ? 14.988 1.744 -14.897 1.00 98.69 192 TRP A N 1
ATOM 1495 C CA . TRP A 1 192 ? 14.722 2.446 -13.634 1.00 98.69 192 TRP A CA 1
ATOM 1496 C C . TRP A 1 192 ? 14.061 1.569 -12.582 1.00 98.69 192 TRP A C 1
ATOM 1498 O O . TRP A 1 192 ? 13.944 2.008 -11.439 1.00 98.69 192 TRP A O 1
ATOM 1508 N N . TYR A 1 193 ? 13.670 0.363 -12.987 1.00 98.69 193 TYR A N 1
ATOM 1509 C CA . TYR A 1 193 ? 13.306 -0.730 -12.113 1.00 98.69 193 TYR A CA 1
ATOM 1510 C C . TYR A 1 193 ? 14.257 -1.903 -12.366 1.00 98.69 193 TYR A C 1
ATOM 1512 O O . TYR A 1 193 ? 14.466 -2.317 -13.510 1.00 98.69 193 TYR A O 1
ATOM 1520 N N . SER A 1 194 ? 14.835 -2.410 -11.295 1.00 97.62 194 SER A N 1
ATOM 1521 C CA . SER A 1 194 ? 15.593 -3.646 -11.185 1.00 97.62 194 SER A CA 1
ATOM 1522 C C . SER A 1 194 ? 15.187 -4.326 -9.883 1.00 97.62 194 SER A C 1
ATOM 1524 O O . SER A 1 194 ? 14.578 -3.711 -9.018 1.00 97.62 194 SER A O 1
ATOM 1526 N N . TYR A 1 195 ? 15.508 -5.604 -9.767 1.00 96.31 195 TYR A N 1
ATOM 1527 C CA . TYR A 1 195 ? 15.240 -6.383 -8.567 1.00 96.31 195 TYR A CA 1
ATOM 1528 C C . TYR A 1 195 ? 16.382 -7.369 -8.386 1.00 96.31 195 TYR A C 1
ATOM 1530 O O . TYR A 1 195 ? 16.911 -7.851 -9.399 1.00 96.31 195 TYR A O 1
ATOM 1538 N N . ASP A 1 196 ? 16.812 -7.620 -7.156 1.00 93.69 196 ASP A N 1
ATOM 1539 C CA . ASP A 1 196 ? 17.982 -8.457 -6.894 1.00 93.69 196 ASP A CA 1
ATOM 1540 C C . ASP A 1 196 ? 17.656 -9.884 -6.417 1.00 93.69 196 ASP A C 1
ATOM 1542 O O . ASP A 1 196 ? 18.473 -10.791 -6.650 1.00 93.69 196 ASP A O 1
ATOM 1546 N N . ASP A 1 197 ? 16.447 -10.123 -5.895 1.00 94.75 197 ASP A N 1
ATOM 1547 C CA . ASP A 1 197 ? 16.021 -11.442 -5.431 1.00 94.75 197 ASP A CA 1
ATOM 1548 C C . ASP A 1 197 ? 15.833 -12.424 -6.598 1.00 94.75 197 ASP A C 1
ATOM 1550 O O . ASP A 1 197 ? 14.914 -12.358 -7.418 1.00 94.75 197 ASP A O 1
ATOM 1554 N N . ARG A 1 198 ? 16.728 -13.412 -6.654 1.00 93.88 198 ARG A N 1
ATOM 1555 C CA . ARG A 1 198 ? 16.766 -14.456 -7.686 1.00 93.88 198 ARG A CA 1
ATOM 1556 C C . ARG A 1 198 ? 15.640 -15.475 -7.587 1.00 93.88 198 ARG A C 1
ATOM 1558 O O . ARG A 1 198 ? 15.448 -16.221 -8.549 1.00 93.88 198 ARG A O 1
ATOM 1565 N N . THR A 1 199 ? 14.955 -15.548 -6.453 1.00 94.25 199 THR A N 1
ATOM 1566 C CA . THR A 1 199 ? 13.832 -16.464 -6.236 1.00 94.25 199 THR A CA 1
ATOM 1567 C C . THR A 1 199 ? 12.532 -15.923 -6.832 1.00 94.25 199 THR A C 1
ATOM 1569 O O . THR A 1 199 ? 11.638 -16.701 -7.163 1.00 94.25 199 THR A O 1
ATOM 1572 N N . CYS A 1 200 ? 12.475 -14.611 -7.070 1.00 95.94 200 CYS A N 1
ATOM 1573 C CA . CYS A 1 200 ? 11.320 -13.911 -7.602 1.00 95.94 200 CYS A CA 1
ATOM 1574 C C . CYS A 1 200 ? 11.084 -14.218 -9.091 1.00 95.94 200 CYS A C 1
ATOM 1576 O O . CYS A 1 200 ? 11.957 -14.075 -9.963 1.00 95.94 200 CYS A O 1
ATOM 1578 N N . ASP A 1 201 ? 9.862 -14.649 -9.397 1.00 97.06 201 ASP A N 1
ATOM 1579 C CA . ASP A 1 201 ? 9.409 -14.899 -10.758 1.00 97.06 201 ASP A CA 1
ATOM 1580 C C . ASP A 1 201 ? 8.849 -13.624 -11.419 1.00 97.06 201 ASP A C 1
ATOM 1582 O O . ASP A 1 201 ? 9.037 -12.504 -10.943 1.00 97.06 201 ASP A O 1
ATOM 1586 N N . TYR A 1 202 ? 8.215 -13.756 -12.586 1.00 98.31 202 TYR A N 1
ATOM 1587 C CA . TYR A 1 202 ? 7.648 -12.600 -13.284 1.00 98.31 202 TYR A CA 1
ATOM 1588 C C . TYR A 1 202 ? 6.512 -11.937 -12.501 1.00 98.31 202 TYR A C 1
ATOM 1590 O O . TYR A 1 202 ? 6.384 -10.720 -12.577 1.00 98.31 202 TYR A O 1
ATOM 1598 N N . GLY A 1 203 ? 5.678 -12.726 -11.818 1.00 98.25 203 GLY A N 1
ATOM 1599 C CA . GLY A 1 203 ? 4.516 -12.218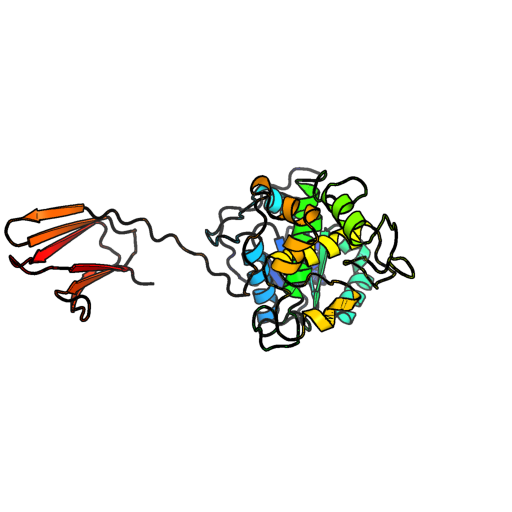 -11.097 1.00 98.25 203 GLY A CA 1
ATOM 1600 C C . GLY A 1 203 ? 4.945 -11.426 -9.872 1.00 98.25 203 GLY A C 1
ATOM 1601 O O . GLY A 1 203 ? 4.572 -10.266 -9.751 1.00 98.25 203 GLY A O 1
ATOM 1602 N N . CYS A 1 204 ? 5.858 -11.994 -9.084 1.00 97.88 204 CYS A N 1
ATOM 1603 C CA . CYS A 1 204 ? 6.482 -11.316 -7.949 1.00 97.88 204 CYS A CA 1
ATOM 1604 C C . CYS A 1 204 ? 7.114 -9.966 -8.360 1.00 97.88 204 CYS A C 1
ATOM 1606 O O . CYS A 1 204 ? 6.860 -8.943 -7.735 1.00 97.88 204 CYS A O 1
ATOM 1608 N N . GLN A 1 205 ? 7.807 -9.891 -9.505 1.00 98.44 205 GLN A N 1
ATOM 1609 C CA . GLN A 1 205 ? 8.338 -8.610 -10.005 1.00 98.44 205 GLN A CA 1
ATOM 1610 C C . GLN A 1 205 ? 7.236 -7.591 -10.371 1.00 98.44 205 GLN A C 1
ATOM 1612 O O . GLN A 1 205 ? 7.461 -6.384 -10.291 1.00 98.44 205 GLN A O 1
ATOM 1617 N N . VAL A 1 206 ? 6.044 -8.040 -10.787 1.00 98.81 206 VAL A N 1
ATOM 1618 C CA . VAL A 1 206 ? 4.893 -7.144 -11.018 1.00 98.81 206 VAL A CA 1
ATOM 1619 C C . VAL A 1 206 ? 4.372 -6.588 -9.692 1.00 98.81 206 VAL A C 1
ATOM 1621 O O . VAL A 1 206 ? 4.068 -5.394 -9.634 1.00 98.81 206 VAL A O 1
ATOM 1624 N N . THR A 1 207 ? 4.291 -7.425 -8.652 1.00 98.56 207 THR A N 1
ATOM 1625 C CA . THR A 1 207 ? 3.902 -7.036 -7.286 1.00 98.56 207 THR A CA 1
ATOM 1626 C C . THR A 1 207 ? 4.824 -5.940 -6.747 1.00 98.56 207 THR A C 1
ATOM 1628 O O . THR A 1 207 ? 4.369 -4.862 -6.360 1.00 98.56 207 THR A O 1
ATOM 1631 N N . GLU A 1 208 ? 6.131 -6.158 -6.856 1.00 98.56 208 GLU A N 1
ATOM 1632 C CA . GLU A 1 208 ? 7.160 -5.196 -6.457 1.00 98.56 208 GLU A CA 1
ATOM 1633 C C . GLU A 1 208 ? 7.070 -3.894 -7.258 1.00 98.56 208 GLU A C 1
ATOM 1635 O O . GLU A 1 208 ? 7.114 -2.788 -6.718 1.00 98.56 208 GLU A O 1
ATOM 1640 N N . TYR A 1 209 ? 6.880 -3.993 -8.577 1.00 98.88 209 TYR A N 1
ATOM 1641 C CA . TYR A 1 209 ? 6.755 -2.819 -9.435 1.00 98.88 209 TYR A CA 1
ATOM 1642 C C . TYR A 1 209 ? 5.569 -1.926 -9.054 1.00 98.88 209 TYR A C 1
ATOM 1644 O O . TYR A 1 209 ? 5.707 -0.698 -9.041 1.00 98.88 209 TYR A O 1
ATOM 1652 N N . VAL A 1 210 ? 4.401 -2.508 -8.745 1.00 98.75 210 VAL A N 1
ATOM 1653 C CA . VAL A 1 210 ? 3.243 -1.711 -8.315 1.00 98.75 210 VAL A CA 1
ATOM 1654 C C . VAL A 1 210 ? 3.466 -1.085 -6.942 1.00 98.75 210 VAL A C 1
ATOM 1656 O O . VAL A 1 210 ? 3.094 0.078 -6.762 1.00 98.75 210 VAL A O 1
ATOM 1659 N N . TYR A 1 211 ? 4.126 -1.787 -6.016 1.00 98.69 211 TYR A N 1
ATOM 1660 C CA . TYR A 1 211 ? 4.547 -1.228 -4.734 1.00 98.69 211 TYR A CA 1
ATOM 1661 C C . TYR A 1 211 ? 5.459 -0.012 -4.932 1.00 98.69 211 TYR A C 1
ATOM 1663 O O . TYR A 1 211 ? 5.123 1.091 -4.474 1.00 98.69 211 TYR A O 1
ATOM 1671 N N . TRP A 1 212 ? 6.565 -0.176 -5.662 1.00 98.75 212 TRP A N 1
ATOM 1672 C CA . TRP A 1 212 ? 7.533 0.890 -5.901 1.00 98.75 212 TRP A CA 1
ATOM 1673 C C . TRP A 1 212 ? 6.887 2.103 -6.563 1.00 98.75 212 TRP A C 1
ATOM 1675 O O . TRP A 1 212 ? 7.073 3.244 -6.122 1.00 98.75 212 TRP A O 1
ATOM 1685 N N . ALA A 1 213 ? 6.086 1.865 -7.603 1.00 98.88 213 ALA A N 1
ATOM 1686 C CA . ALA A 1 213 ? 5.422 2.920 -8.348 1.00 98.88 213 ALA A CA 1
ATOM 1687 C C . ALA A 1 213 ? 4.365 3.645 -7.507 1.00 98.88 213 ALA A C 1
ATOM 1689 O O . ALA A 1 213 ? 4.382 4.875 -7.445 1.00 98.88 213 ALA A O 1
ATOM 1690 N N . LEU A 1 214 ? 3.458 2.928 -6.837 1.00 98.88 214 LEU A N 1
ATOM 1691 C CA . LEU A 1 214 ? 2.390 3.575 -6.075 1.00 98.88 214 LEU A CA 1
ATOM 1692 C C . LEU A 1 214 ? 2.934 4.315 -4.853 1.00 98.88 214 LEU A C 1
ATOM 1694 O O . LEU A 1 214 ? 2.560 5.461 -4.628 1.00 98.88 214 LEU A O 1
ATOM 1698 N N . THR A 1 215 ? 3.852 3.721 -4.091 1.00 98.69 215 THR A N 1
ATOM 1699 C CA . THR A 1 215 ? 4.426 4.401 -2.919 1.00 98.69 215 THR A CA 1
ATOM 1700 C C . THR A 1 215 ? 5.263 5.614 -3.315 1.00 98.69 215 THR A C 1
ATOM 1702 O O . THR A 1 215 ? 5.159 6.644 -2.658 1.00 98.69 215 THR A O 1
ATOM 1705 N N . SER A 1 216 ? 5.997 5.571 -4.432 1.00 98.75 216 SER A N 1
ATOM 1706 C CA . SER A 1 216 ? 6.689 6.760 -4.956 1.00 98.75 216 SER A CA 1
ATOM 1707 C C . SER A 1 216 ? 5.718 7.840 -5.431 1.00 98.75 216 SER A C 1
ATOM 1709 O O . SER A 1 216 ? 5.969 9.021 -5.221 1.00 98.75 216 SER A O 1
ATOM 1711 N N . LEU A 1 217 ? 4.592 7.460 -6.047 1.00 98.69 217 LEU A N 1
ATOM 1712 C CA . LEU A 1 217 ? 3.552 8.400 -6.482 1.00 98.69 217 LEU A CA 1
ATOM 1713 C C . LEU A 1 217 ? 2.891 9.137 -5.308 1.00 98.69 217 LEU A C 1
ATOM 1715 O O . LEU A 1 217 ? 2.381 10.242 -5.498 1.00 98.69 217 LEU A O 1
ATOM 1719 N N . LEU A 1 218 ? 2.882 8.505 -4.133 1.00 98.06 218 LEU A N 1
ATOM 1720 C CA . LEU A 1 218 ? 2.264 8.976 -2.895 1.00 98.06 218 LEU A CA 1
ATOM 1721 C C . LEU A 1 218 ? 3.280 9.554 -1.893 1.00 98.06 218 LEU A C 1
ATOM 1723 O O . LEU A 1 218 ? 2.978 9.606 -0.702 1.00 98.06 218 LEU A O 1
ATOM 1727 N N . ASP A 1 219 ? 4.474 9.943 -2.358 1.00 96.69 219 ASP A N 1
ATOM 1728 C CA . ASP A 1 219 ? 5.578 10.492 -1.546 1.00 96.69 219 ASP A CA 1
ATOM 1729 C C . ASP A 1 219 ? 6.169 9.529 -0.493 1.00 96.69 219 ASP A C 1
ATOM 1731 O O . ASP A 1 219 ? 7.012 9.909 0.317 1.00 96.69 219 ASP A O 1
ATOM 1735 N N . GLY A 1 220 ? 5.788 8.251 -0.499 1.00 96.56 220 GLY A N 1
ATOM 1736 C CA . GLY A 1 220 ? 6.218 7.261 0.494 1.00 96.56 220 GLY A CA 1
ATOM 1737 C C . GLY A 1 220 ? 7.682 6.845 0.406 1.00 96.56 220 GLY A C 1
ATOM 1738 O O . GLY A 1 220 ? 8.218 6.307 1.370 1.00 96.56 220 GLY A O 1
ATOM 1739 N N . GLN A 1 221 ? 8.334 7.116 -0.724 1.00 97.50 221 GLN A N 1
ATOM 1740 C CA . GLN A 1 221 ? 9.759 6.849 -0.939 1.00 97.50 221 GLN A CA 1
ATOM 1741 C C . GLN A 1 221 ? 10.607 8.140 -0.921 1.00 97.50 221 GLN A C 1
ATOM 1743 O O . GLN A 1 221 ? 11.823 8.089 -1.140 1.00 97.50 221 GLN A O 1
ATOM 1748 N N . ASP A 1 222 ? 9.992 9.299 -0.644 1.00 95.62 222 ASP A N 1
ATOM 1749 C CA . ASP A 1 222 ? 10.655 10.608 -0.626 1.00 95.62 222 ASP A CA 1
ATOM 1750 C C . ASP A 1 222 ? 10.926 11.090 0.806 1.00 95.62 222 ASP A C 1
ATOM 1752 O O . ASP A 1 222 ? 10.328 12.028 1.331 1.00 95.62 222 ASP A O 1
ATOM 1756 N N . PHE A 1 223 ? 11.847 10.403 1.478 1.00 94.50 223 PHE A N 1
ATOM 1757 C CA . PHE A 1 223 ? 12.352 10.823 2.779 1.00 94.50 223 PHE A CA 1
ATOM 1758 C C . PHE A 1 223 ? 13.870 10.684 2.858 1.00 94.50 223 PHE A C 1
ATOM 1760 O O . PHE A 1 223 ? 14.535 10.227 1.924 1.00 94.50 223 PHE A O 1
ATOM 1767 N N . LYS A 1 224 ? 14.443 11.155 3.969 1.00 90.50 224 LYS A N 1
ATOM 1768 C CA . LYS A 1 224 ? 15.890 11.292 4.140 1.00 90.50 224 LYS A CA 1
ATOM 1769 C C . LYS A 1 224 ? 16.624 9.992 3.787 1.00 90.50 224 LYS A C 1
ATOM 1771 O O . LYS A 1 224 ? 16.349 8.954 4.371 1.00 90.50 224 LYS A O 1
ATOM 1776 N N . ASN A 1 225 ? 17.597 10.096 2.879 1.00 92.75 225 ASN A N 1
ATOM 1777 C CA . ASN A 1 225 ? 18.469 9.025 2.369 1.00 92.75 225 ASN A CA 1
ATOM 1778 C C . ASN A 1 225 ? 17.789 7.903 1.566 1.00 92.75 225 ASN A C 1
ATOM 1780 O O . ASN A 1 225 ? 18.469 7.297 0.740 1.00 92.75 225 ASN A O 1
ATOM 1784 N N . ARG A 1 226 ? 16.466 7.718 1.684 1.00 95.88 226 ARG A N 1
ATOM 1785 C CA . ARG A 1 226 ? 15.725 6.623 1.042 1.00 95.88 226 ARG A CA 1
ATOM 1786 C C . ARG A 1 226 ? 16.043 6.457 -0.436 1.00 95.88 226 ARG A C 1
ATOM 1788 O O . ARG A 1 226 ? 16.305 5.349 -0.877 1.00 95.88 226 ARG A O 1
ATOM 1795 N N . GLY A 1 227 ? 16.058 7.557 -1.189 1.00 96.69 227 GLY A N 1
ATOM 1796 C CA . GLY A 1 227 ? 16.322 7.522 -2.626 1.00 96.69 227 GLY A CA 1
ATOM 1797 C C . GLY A 1 227 ? 17.691 6.953 -3.004 1.00 96.69 227 GLY A C 1
ATOM 1798 O O . GLY A 1 227 ? 17.787 6.353 -4.064 1.00 96.69 227 GLY A O 1
ATOM 1799 N N . GLY A 1 228 ? 18.719 7.124 -2.165 1.00 97.00 228 GLY A N 1
ATOM 1800 C CA . GLY A 1 228 ? 20.027 6.490 -2.361 1.00 97.00 228 GLY A CA 1
ATOM 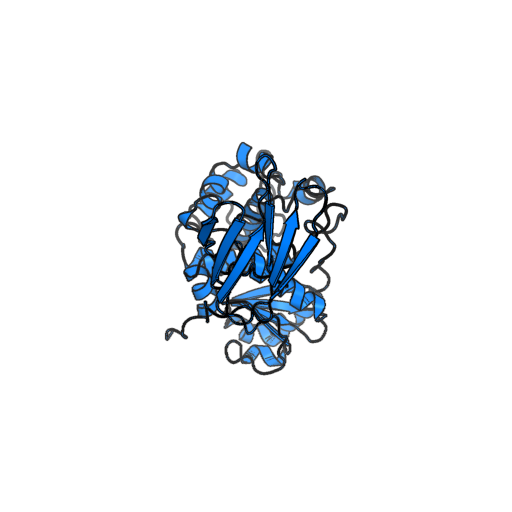1801 C C . GLY A 1 228 ? 20.044 5.044 -1.865 1.00 97.00 228 GLY A C 1
ATOM 1802 O O . GLY A 1 228 ? 20.630 4.186 -2.514 1.00 97.00 228 GLY A O 1
ATOM 1803 N N . ASP A 1 229 ? 19.343 4.758 -0.766 1.00 96.19 229 ASP A N 1
ATOM 1804 C CA . ASP A 1 229 ? 19.277 3.411 -0.187 1.00 96.19 229 ASP A CA 1
ATOM 1805 C C . ASP A 1 229 ? 18.617 2.402 -1.145 1.00 96.19 229 ASP A C 1
ATOM 1807 O O . ASP A 1 229 ? 19.030 1.248 -1.192 1.00 96.19 229 ASP A O 1
ATOM 1811 N N . ILE A 1 230 ? 17.645 2.841 -1.956 1.00 97.31 230 ILE A N 1
ATOM 1812 C CA . ILE A 1 230 ? 16.914 1.978 -2.904 1.00 97.31 230 ILE A CA 1
ATOM 1813 C C . ILE A 1 230 ? 17.360 2.114 -4.363 1.00 97.31 230 ILE A C 1
ATOM 1815 O O . ILE A 1 230 ? 16.813 1.430 -5.222 1.00 97.31 230 ILE A O 1
ATOM 1819 N N . GLU A 1 231 ? 18.329 2.977 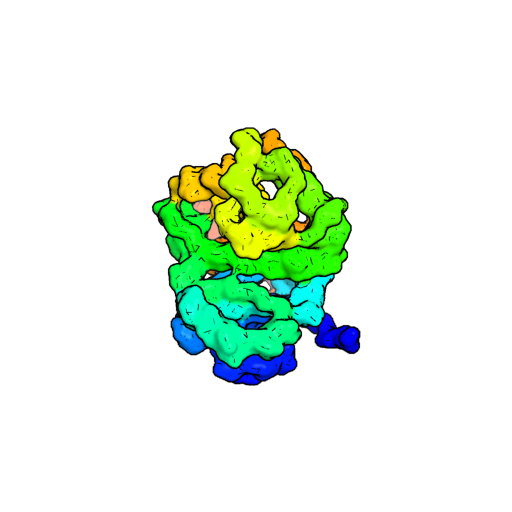-4.694 1.00 97.06 231 GLU A N 1
ATOM 1820 C CA . GLU A 1 231 ? 18.611 3.343 -6.099 1.00 97.06 231 GLU A CA 1
ATOM 1821 C C . GLU A 1 231 ? 19.060 2.172 -6.989 1.00 97.06 231 GLU A C 1
ATOM 1823 O O . GLU A 1 231 ? 18.971 2.242 -8.220 1.00 97.06 231 GLU A O 1
ATOM 1828 N N . HIS A 1 232 ? 19.565 1.110 -6.359 1.00 95.75 232 HIS A N 1
ATOM 1829 C CA . HIS A 1 232 ? 20.002 -0.119 -7.008 1.00 95.75 232 HIS A CA 1
ATOM 1830 C C . HIS A 1 232 ? 18.829 -0.962 -7.537 1.00 95.75 232 HIS A C 1
ATOM 1832 O O . HIS A 1 232 ? 19.016 -1.722 -8.489 1.00 95.75 232 HIS A O 1
ATOM 1838 N N . GLU A 1 233 ? 17.625 -0.775 -6.995 1.00 97.31 233 GLU A N 1
ATOM 1839 C CA . GLU A 1 233 ? 16.382 -1.407 -7.454 1.00 97.31 233 GLU A CA 1
ATOM 1840 C C . GLU A 1 233 ? 15.427 -0.398 -8.092 1.00 97.31 233 GLU A C 1
ATOM 1842 O O . GLU A 1 233 ? 14.856 -0.649 -9.152 1.00 97.31 233 GLU A O 1
ATOM 1847 N N . TRP A 1 234 ? 15.285 0.788 -7.502 1.00 98.56 234 TRP A N 1
ATOM 1848 C CA . TRP A 1 234 ? 14.289 1.766 -7.913 1.00 98.56 234 TRP A CA 1
ATOM 1849 C C . TRP A 1 234 ? 14.839 3.191 -7.975 1.00 98.56 234 TRP A C 1
ATOM 1851 O O . TRP A 1 234 ? 15.190 3.810 -6.973 1.00 98.56 234 TRP A O 1
ATOM 1861 N N . LYS A 1 235 ? 14.847 3.779 -9.176 1.00 98.56 235 LYS A N 1
ATOM 1862 C CA . LYS A 1 235 ? 15.410 5.127 -9.404 1.00 98.56 235 LYS A CA 1
ATOM 1863 C C . LYS A 1 235 ? 14.390 6.264 -9.266 1.00 98.56 235 LYS A C 1
ATOM 1865 O O . LYS A 1 235 ? 14.773 7.437 -9.299 1.00 98.56 235 LYS A O 1
ATOM 1870 N N . LEU A 1 236 ? 13.094 5.954 -9.163 1.00 98.62 236 LEU A N 1
ATOM 1871 C CA . LEU A 1 236 ? 11.995 6.927 -9.272 1.00 98.62 236 LEU A CA 1
ATOM 1872 C C . LEU A 1 236 ? 11.300 7.200 -7.931 1.00 98.62 236 LEU A C 1
ATOM 1874 O O . LEU A 1 236 ? 10.079 7.236 -7.868 1.00 98.62 236 LEU A O 1
ATOM 1878 N N . ASN A 1 237 ? 12.072 7.407 -6.865 1.00 98.12 237 ASN A N 1
ATOM 1879 C CA . ASN A 1 237 ? 11.596 7.481 -5.477 1.00 98.12 237 ASN A CA 1
ATOM 1880 C C . ASN A 1 237 ? 10.709 8.699 -5.106 1.00 98.12 237 ASN A C 1
ATOM 1882 O O . ASN A 1 237 ? 10.351 8.837 -3.943 1.00 98.12 237 ASN A O 1
ATOM 1886 N N . THR A 1 238 ? 10.381 9.599 -6.039 1.00 98.25 238 THR A N 1
ATOM 1887 C CA . THR A 1 238 ? 9.505 10.765 -5.781 1.00 98.25 238 THR A CA 1
ATOM 1888 C C . THR A 1 238 ? 8.400 10.847 -6.836 1.00 98.25 238 THR A C 1
ATOM 1890 O O . THR A 1 238 ? 8.603 10.350 -7.959 1.00 98.25 238 THR A O 1
ATOM 1893 N N . PRO A 1 239 ? 7.259 11.509 -6.562 1.00 98.06 239 PRO A N 1
ATOM 1894 C CA . PRO A 1 239 ? 6.202 11.646 -7.555 1.00 98.06 239 PRO A CA 1
ATOM 1895 C C . PRO A 1 239 ? 6.672 12.381 -8.805 1.00 98.06 239 PRO A C 1
ATOM 1897 O O . PRO A 1 239 ? 6.247 12.039 -9.907 1.00 98.06 239 PRO A O 1
ATOM 1900 N N . GLU A 1 240 ? 7.557 13.372 -8.678 1.00 98.56 240 GLU A N 1
ATOM 1901 C CA . GLU A 1 240 ? 8.093 14.130 -9.811 1.00 98.56 240 GLU A CA 1
ATOM 1902 C C . GLU A 1 240 ? 8.921 13.227 -10.721 1.00 98.56 240 GLU A C 1
ATOM 1904 O O . GLU A 1 240 ? 8.706 13.225 -11.937 1.00 98.56 240 GLU A O 1
ATOM 1909 N N . LYS A 1 241 ? 9.836 12.429 -10.148 1.00 98.62 241 LYS A N 1
ATOM 1910 C CA . LYS A 1 241 ? 10.653 11.476 -10.916 1.00 98.62 241 LYS A CA 1
ATOM 1911 C C . LYS A 1 241 ? 9.768 10.463 -11.635 1.00 98.62 241 LYS A C 1
ATOM 1913 O O . LYS A 1 241 ? 9.957 10.225 -12.831 1.00 98.62 241 LYS A O 1
ATOM 1918 N N . LEU A 1 242 ? 8.776 9.918 -10.931 1.00 98.75 242 LEU A N 1
ATOM 1919 C CA . LEU A 1 242 ? 7.853 8.937 -11.488 1.00 98.75 242 LEU A CA 1
ATOM 1920 C C . LEU A 1 242 ? 7.017 9.522 -12.632 1.00 98.75 242 LEU A C 1
ATOM 1922 O O . LEU A 1 242 ? 7.016 8.980 -13.736 1.00 98.75 242 LEU A O 1
ATOM 1926 N N . ARG A 1 243 ? 6.370 10.675 -12.412 1.00 98.56 243 ARG A N 1
ATOM 1927 C CA . ARG A 1 243 ? 5.554 11.377 -13.421 1.00 98.56 243 ARG A CA 1
ATOM 1928 C C . ARG A 1 243 ? 6.360 11.798 -14.645 1.00 98.56 243 ARG A C 1
ATOM 1930 O O . ARG A 1 243 ? 5.829 11.780 -15.757 1.00 98.56 243 ARG A O 1
ATOM 1937 N N . ALA A 1 244 ? 7.624 12.170 -14.460 1.00 98.62 244 ALA A N 1
ATOM 1938 C CA . ALA A 1 244 ? 8.498 12.559 -15.558 1.00 98.62 244 ALA A CA 1
ATOM 1939 C C . ALA A 1 244 ? 8.919 11.364 -16.428 1.00 98.62 244 ALA A C 1
ATOM 1941 O O . ALA A 1 244 ? 8.971 11.497 -17.656 1.00 98.62 244 ALA A O 1
ATOM 1942 N N . LYS A 1 245 ? 9.221 10.212 -15.810 1.00 98.56 245 LYS A N 1
ATOM 1943 C CA . LYS A 1 245 ? 9.838 9.064 -16.488 1.00 98.56 245 LYS A CA 1
ATOM 1944 C C . LYS A 1 245 ? 8.841 7.971 -16.877 1.00 98.56 245 LYS A C 1
ATOM 1946 O O . LYS A 1 245 ? 8.789 7.609 -18.052 1.00 98.56 245 LYS A O 1
ATOM 1951 N N . ASP A 1 246 ? 8.043 7.470 -15.938 1.00 98.75 246 ASP A N 1
ATOM 1952 C CA . ASP A 1 246 ? 7.183 6.296 -16.132 1.00 98.75 246 ASP A CA 1
ATOM 1953 C C . ASP A 1 246 ? 5.715 6.690 -16.338 1.00 98.75 246 ASP A C 1
ATOM 1955 O O . ASP A 1 246 ? 4.827 6.510 -15.502 1.00 98.75 246 ASP A O 1
ATOM 1959 N N . LYS A 1 247 ? 5.443 7.275 -17.505 1.00 98.69 247 LYS A N 1
ATOM 1960 C CA . LYS A 1 247 ? 4.092 7.737 -17.861 1.00 98.69 247 LYS A CA 1
ATOM 1961 C C . LYS A 1 247 ? 3.087 6.588 -17.981 1.00 98.69 247 LYS A C 1
ATOM 1963 O O . LYS A 1 247 ? 1.888 6.828 -17.842 1.00 98.69 247 LYS A O 1
ATOM 1968 N N . ALA A 1 248 ? 3.561 5.375 -18.276 1.00 98.69 248 ALA A N 1
ATOM 1969 C CA . ALA A 1 248 ? 2.717 4.203 -18.460 1.00 98.69 248 ALA A CA 1
ATOM 1970 C C . ALA A 1 248 ? 2.077 3.793 -17.130 1.00 98.69 248 ALA A C 1
ATOM 1972 O O . ALA A 1 248 ? 0.849 3.750 -17.046 1.00 98.69 248 ALA A O 1
ATOM 1973 N N . VAL A 1 249 ? 2.881 3.597 -16.079 1.00 98.81 249 VAL A N 1
ATOM 1974 C CA . VAL A 1 249 ? 2.344 3.229 -14.761 1.00 98.81 249 VAL A CA 1
ATOM 1975 C C . VAL A 1 249 ? 1.568 4.368 -14.122 1.00 98.81 249 VAL A C 1
ATOM 1977 O O . VAL A 1 249 ? 0.502 4.134 -13.565 1.00 98.81 249 VAL A O 1
ATOM 1980 N N . VAL A 1 250 ? 2.011 5.619 -14.288 1.00 98.88 250 VAL A N 1
ATOM 1981 C CA . VAL A 1 250 ? 1.284 6.784 -13.759 1.00 98.88 250 VAL A CA 1
ATOM 1982 C C . VAL A 1 250 ? -0.129 6.846 -14.329 1.00 98.88 250 VAL A C 1
ATOM 1984 O O . VAL A 1 250 ? -1.071 7.049 -13.572 1.00 98.88 250 VAL A O 1
ATOM 1987 N N . LYS A 1 251 ? -0.306 6.606 -15.635 1.00 98.81 251 LYS A N 1
ATOM 1988 C CA . LYS A 1 251 ? -1.636 6.563 -16.257 1.00 98.81 251 LYS A CA 1
ATOM 1989 C C . LYS A 1 251 ? -2.538 5.496 -15.623 1.00 98.81 251 LYS A C 1
ATOM 1991 O O . LYS A 1 251 ? -3.723 5.764 -15.437 1.00 98.81 251 LYS A O 1
ATOM 1996 N N . ILE A 1 252 ? -1.993 4.319 -15.308 1.00 98.81 252 ILE A N 1
ATOM 1997 C CA . ILE A 1 252 ? -2.731 3.224 -14.661 1.00 98.81 252 ILE A CA 1
ATOM 1998 C C . ILE A 1 252 ? -3.097 3.624 -13.226 1.00 98.81 252 ILE A C 1
ATOM 2000 O O . ILE A 1 252 ? -4.270 3.590 -12.859 1.00 98.81 252 ILE A O 1
ATOM 2004 N N . LEU A 1 253 ? -2.110 4.061 -12.439 1.00 98.75 253 LEU A N 1
ATOM 2005 C CA . LEU A 1 253 ? -2.266 4.334 -11.008 1.00 98.75 253 LEU A CA 1
ATOM 2006 C C . LEU A 1 253 ? -3.106 5.580 -10.700 1.00 98.75 253 LEU A C 1
ATOM 2008 O O . LEU A 1 253 ? -3.713 5.656 -9.638 1.00 98.75 253 LEU A O 1
ATOM 2012 N N . THR A 1 254 ? -3.186 6.548 -11.619 1.00 98.19 254 THR A N 1
ATOM 2013 C CA . THR A 1 254 ? -4.056 7.729 -11.466 1.00 98.19 254 THR A CA 1
ATOM 2014 C C . THR A 1 254 ? -5.421 7.578 -12.136 1.00 98.19 254 THR A C 1
ATOM 2016 O O . THR A 1 254 ? -6.168 8.556 -12.212 1.00 98.19 254 THR A O 1
ATOM 2019 N N . ASN A 1 255 ? -5.765 6.401 -12.668 1.00 98.44 255 ASN A N 1
ATOM 2020 C CA . ASN A 1 255 ? -7.095 6.188 -13.225 1.00 98.44 255 ASN A CA 1
ATOM 2021 C C . ASN A 1 255 ? -8.137 6.126 -12.092 1.00 98.44 255 ASN A C 1
ATOM 2023 O O . ASN A 1 255 ? -8.162 5.189 -11.293 1.00 98.44 255 ASN A O 1
ATOM 2027 N N . ALA A 1 256 ? -9.027 7.121 -12.058 1.00 97.19 256 ALA A N 1
ATOM 2028 C CA . ALA A 1 256 ? -10.074 7.256 -11.047 1.00 97.19 256 ALA A CA 1
ATOM 2029 C C . ALA A 1 256 ? -11.077 6.086 -11.026 1.00 97.19 256 ALA A C 1
ATOM 2031 O O . ALA A 1 256 ? -11.746 5.884 -10.014 1.00 97.19 256 ALA A O 1
ATOM 2032 N N . GLU A 1 257 ? -11.177 5.305 -12.108 1.00 97.00 257 GLU A N 1
ATOM 2033 C CA . GLU A 1 257 ? -12.020 4.105 -12.175 1.00 97.00 257 GLU A CA 1
ATOM 2034 C C . GLU A 1 257 ? -11.627 3.059 -11.125 1.00 97.00 257 GLU A C 1
ATOM 2036 O O . GLU A 1 257 ? -12.498 2.436 -10.519 1.00 97.00 257 GLU A O 1
ATOM 2041 N N . TYR A 1 258 ? -10.326 2.901 -10.871 1.00 97.88 258 TYR A N 1
ATOM 2042 C CA . TYR A 1 258 ? -9.820 1.874 -9.961 1.00 97.88 258 TYR A CA 1
ATOM 2043 C C . TYR A 1 258 ? -9.896 2.292 -8.495 1.00 97.88 258 TYR A C 1
ATOM 2045 O O . TYR A 1 258 ? -9.852 1.432 -7.622 1.00 97.88 258 TYR A O 1
ATOM 2053 N N . ARG A 1 259 ? -10.053 3.593 -8.215 1.00 97.50 259 ARG A N 1
ATOM 2054 C CA . ARG A 1 259 ? -10.101 4.143 -6.849 1.00 97.50 259 ARG A CA 1
ATOM 2055 C C . ARG A 1 259 ? -8.916 3.698 -5.984 1.00 97.50 259 ARG A C 1
ATOM 2057 O O . ARG A 1 259 ? -9.078 3.376 -4.811 1.00 97.50 259 ARG A O 1
ATOM 2064 N N . LEU A 1 260 ? -7.727 3.687 -6.586 1.00 98.25 260 LEU A N 1
ATOM 2065 C CA . LEU A 1 260 ? -6.484 3.471 -5.856 1.00 98.25 260 LEU A CA 1
ATOM 2066 C C . LEU A 1 260 ? -6.267 4.571 -4.801 1.00 98.25 260 LEU A C 1
ATOM 2068 O O . LEU A 1 260 ? -6.743 5.699 -4.985 1.00 98.25 260 LEU A O 1
ATOM 2072 N N . PRO A 1 261 ? -5.520 4.269 -3.724 1.00 97.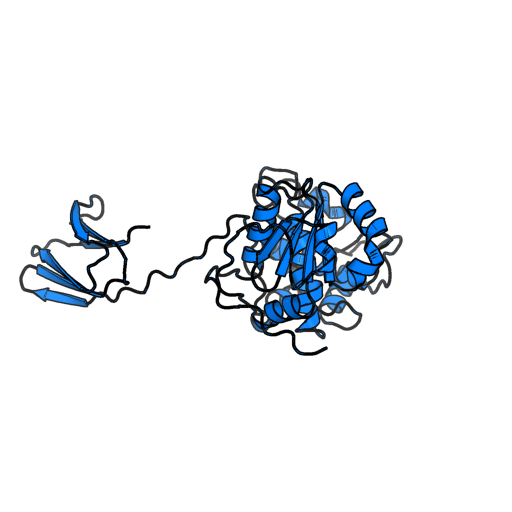69 261 PRO A N 1
ATOM 2073 C CA . PRO A 1 261 ? -5.135 5.253 -2.722 1.00 97.69 261 PRO A CA 1
ATOM 2074 C C . PRO A 1 261 ? -4.515 6.500 -3.359 1.00 97.69 261 PRO A C 1
ATOM 2076 O O . PRO A 1 261 ? -3.641 6.408 -4.219 1.00 97.69 261 PRO A O 1
ATOM 2079 N N . THR A 1 262 ? -4.950 7.677 -2.909 1.00 96.75 262 THR A N 1
ATOM 2080 C CA . THR A 1 262 ? -4.401 8.979 -3.341 1.00 96.75 262 THR A CA 1
ATOM 2081 C C . THR A 1 262 ? -3.569 9.659 -2.258 1.00 96.75 262 THR A C 1
ATOM 2083 O O . THR A 1 262 ? -3.000 10.728 -2.475 1.00 96.75 262 THR A O 1
ATOM 2086 N N . ARG A 1 263 ? -3.492 9.033 -1.082 1.00 95.75 263 ARG A N 1
ATOM 2087 C CA . ARG A 1 263 ? -2.656 9.417 0.052 1.00 95.75 263 ARG A CA 1
ATOM 2088 C C . ARG A 1 263 ? -2.011 8.173 0.627 1.00 95.75 263 ARG A C 1
ATOM 2090 O O . ARG A 1 263 ? -2.668 7.141 0.734 1.00 95.75 263 ARG A O 1
ATOM 2097 N N . LEU A 1 264 ? -0.763 8.282 1.047 1.00 97.06 264 LEU A N 1
ATOM 2098 C CA . LEU A 1 264 ? -0.121 7.201 1.773 1.00 97.06 264 LEU A CA 1
ATOM 2099 C C . LEU A 1 264 ? -0.733 7.056 3.182 1.00 97.06 264 LEU A C 1
ATOM 2101 O O . LEU A 1 264 ? -1.019 8.077 3.820 1.00 97.06 264 LEU A O 1
ATOM 2105 N N . PRO A 1 265 ? -0.943 5.830 3.691 1.00 96.50 265 PRO A N 1
ATOM 2106 C CA . PRO A 1 265 ? -1.308 5.620 5.088 1.00 96.50 265 PRO A CA 1
ATOM 2107 C C . PRO A 1 265 ? -0.247 6.177 6.046 1.00 96.50 265 PRO A C 1
ATOM 2109 O O . PRO A 1 265 ? 0.950 6.098 5.790 1.00 96.50 265 PRO A O 1
ATOM 2112 N N . ASP A 1 266 ? -0.689 6.734 7.174 1.00 92.19 266 ASP A N 1
ATOM 2113 C CA . ASP A 1 266 ? 0.164 7.413 8.161 1.00 92.19 266 ASP A CA 1
ATOM 2114 C C . ASP A 1 266 ? 0.236 6.688 9.519 1.00 92.19 266 ASP A C 1
ATOM 2116 O O . ASP A 1 266 ? 0.753 7.254 10.485 1.00 92.19 266 ASP A O 1
ATOM 2120 N N . GLY A 1 267 ? -0.327 5.478 9.615 1.00 92.50 267 GLY A N 1
ATOM 2121 C CA . GLY A 1 267 ? -0.416 4.710 10.864 1.00 92.50 267 GLY A CA 1
ATOM 2122 C C . GLY A 1 267 ? -1.343 5.331 11.916 1.00 92.50 267 GLY A C 1
ATOM 2123 O O . GLY A 1 267 ? -1.225 5.036 13.101 1.00 92.50 267 GLY A O 1
ATOM 2124 N N . LYS A 1 268 ? -2.215 6.269 11.523 1.00 91.81 268 LYS A N 1
ATOM 2125 C CA . LYS A 1 268 ? -3.123 6.994 12.426 1.00 91.81 268 LYS A CA 1
ATOM 2126 C C . LYS A 1 268 ? -4.525 7.018 11.838 1.00 91.81 268 LYS A C 1
ATOM 2128 O O . LYS A 1 268 ? -5.109 8.096 11.638 1.00 91.81 268 LYS A O 1
ATOM 2133 N N . TYR A 1 269 ? -5.064 5.846 11.516 1.00 92.06 269 TYR A N 1
ATOM 2134 C CA . TYR A 1 269 ? -6.387 5.769 10.932 1.00 92.06 269 TYR A CA 1
ATOM 2135 C C . TYR A 1 269 ? -7.427 6.190 11.976 1.00 92.06 269 TYR A C 1
ATOM 2137 O O . TYR A 1 269 ? -7.496 5.709 13.103 1.00 92.06 269 TYR A O 1
ATOM 2145 N N . ARG A 1 270 ? -8.229 7.182 11.596 1.00 85.88 270 ARG A N 1
ATOM 2146 C CA . ARG A 1 270 ? -9.369 7.673 12.367 1.00 85.88 270 ARG A CA 1
ATOM 2147 C C . ARG A 1 270 ? -10.433 8.054 11.371 1.00 85.88 270 ARG A C 1
ATOM 2149 O O . ARG A 1 270 ? -10.158 8.870 10.483 1.00 85.88 270 ARG A O 1
ATOM 2156 N N . GLN A 1 271 ? -11.624 7.493 11.527 1.00 72.62 271 GLN A N 1
ATOM 2157 C CA . GLN A 1 271 ? -12.736 7.859 10.672 1.00 72.62 271 GLN A CA 1
ATOM 2158 C C . GLN A 1 271 ? -13.008 9.354 10.781 1.00 72.62 271 GLN A C 1
ATOM 2160 O O . GLN A 1 271 ? -13.208 9.911 11.865 1.00 72.62 271 GLN A O 1
ATOM 2165 N N . LYS A 1 272 ? -13.063 10.010 9.628 1.00 70.12 272 LYS A N 1
ATOM 2166 C CA . LYS A 1 272 ? -13.659 11.329 9.520 1.00 70.12 272 LYS A CA 1
ATOM 2167 C C . LYS A 1 272 ? -15.159 11.122 9.554 1.00 70.12 272 LYS A C 1
ATOM 2169 O O . LYS A 1 272 ? -15.811 10.994 8.520 1.00 70.12 272 LYS A O 1
ATOM 2174 N N . ARG A 1 273 ? -15.726 11.121 10.761 1.00 61.66 273 ARG A N 1
ATOM 2175 C CA . ARG A 1 273 ? -17.168 11.288 10.907 1.00 61.66 273 ARG A CA 1
ATOM 2176 C C . ARG A 1 273 ? -17.511 12.608 10.232 1.00 61.66 273 ARG A C 1
ATOM 2178 O O . ARG A 1 273 ? -17.118 13.670 10.713 1.00 61.66 273 ARG A O 1
ATOM 2185 N N . LYS A 1 274 ? -18.204 12.552 9.090 1.00 53.94 274 LYS A N 1
ATOM 2186 C CA . LYS A 1 274 ? -18.894 13.734 8.577 1.00 53.94 274 LYS A CA 1
ATOM 2187 C C . LYS A 1 274 ? -19.830 14.148 9.702 1.00 53.94 274 LYS A C 1
ATOM 2189 O O . LYS A 1 274 ? -20.838 13.481 9.923 1.00 53.94 274 LYS A O 1
ATOM 2194 N N . GLN A 1 275 ? -19.467 15.197 10.443 1.00 53.28 275 GLN A N 1
ATOM 2195 C CA . GLN A 1 275 ? -20.423 15.867 11.312 1.00 53.28 275 GLN A CA 1
ATOM 2196 C C . GLN A 1 275 ? -21.635 16.137 10.425 1.00 53.28 275 GLN A C 1
ATOM 2198 O O . GLN A 1 275 ? -21.474 16.644 9.308 1.00 53.28 275 GLN A O 1
ATOM 2203 N N . ALA A 1 276 ? -22.810 15.665 10.850 1.00 56.88 276 ALA A N 1
ATOM 2204 C CA . ALA A 1 276 ? -24.019 15.832 10.060 1.00 56.88 276 ALA A CA 1
ATOM 2205 C C . ALA A 1 276 ? -24.103 17.308 9.661 1.00 56.88 276 ALA A C 1
ATOM 2207 O O . ALA A 1 276 ? -23.898 18.188 10.496 1.00 56.88 276 ALA A O 1
ATOM 2208 N N . ALA A 1 277 ? -24.289 17.575 8.367 1.00 59.09 277 ALA A N 1
ATOM 2209 C CA . ALA A 1 277 ? -24.312 18.939 7.873 1.00 59.09 277 ALA A CA 1
ATOM 2210 C C . ALA A 1 277 ? -25.469 19.674 8.557 1.00 59.09 277 ALA A C 1
ATOM 2212 O O . ALA A 1 277 ? -26.639 19.415 8.277 1.00 59.09 277 ALA A O 1
ATOM 2213 N N . VAL A 1 278 ? -25.130 20.564 9.482 1.00 69.56 278 VAL A N 1
ATOM 2214 C CA . VAL A 1 278 ? -26.101 21.319 10.264 1.00 69.56 278 VAL A CA 1
ATOM 2215 C C . VAL A 1 278 ? -26.600 22.462 9.391 1.00 69.56 278 VAL A C 1
ATOM 2217 O O . VAL A 1 278 ? -25.855 23.382 9.050 1.00 69.56 278 VAL A O 1
ATOM 2220 N N . ARG A 1 279 ? -27.862 22.380 8.961 1.00 79.06 279 ARG A N 1
ATOM 2221 C CA . ARG A 1 279 ? -28.495 23.448 8.178 1.00 79.06 279 ARG A CA 1
ATOM 2222 C C . ARG A 1 279 ? -28.802 24.620 9.101 1.00 79.06 279 ARG A C 1
ATOM 2224 O O . ARG A 1 279 ? -29.622 24.496 10.009 1.00 79.06 279 ARG A O 1
ATOM 2231 N N . LEU A 1 280 ? -28.149 25.754 8.869 1.00 81.31 280 LEU A N 1
ATOM 2232 C CA . LEU A 1 280 ? -28.383 26.981 9.626 1.00 81.31 280 LEU A CA 1
ATOM 2233 C C . LEU A 1 280 ? -29.487 27.794 8.949 1.00 81.31 280 LEU A C 1
ATOM 2235 O O . LEU A 1 280 ? -29.298 28.290 7.841 1.00 81.31 280 LEU A O 1
ATOM 2239 N N . ASN A 1 281 ? -30.617 27.966 9.632 1.00 84.56 281 ASN A N 1
ATOM 2240 C CA . ASN A 1 281 ? -31.651 28.909 9.222 1.00 84.56 281 ASN A CA 1
ATOM 2241 C C . ASN A 1 281 ? -31.520 30.171 10.076 1.00 84.56 281 ASN A C 1
ATOM 2243 O O . ASN A 1 281 ? -31.724 30.127 11.290 1.00 84.56 281 ASN A O 1
ATOM 2247 N N . ILE A 1 282 ? -31.163 31.288 9.444 1.00 81.44 282 ILE A N 1
ATOM 2248 C CA . ILE A 1 282 ? -31.014 32.585 10.109 1.00 81.44 282 ILE A CA 1
ATOM 2249 C C . ILE A 1 282 ? -32.232 33.436 9.771 1.00 81.44 282 ILE A C 1
ATOM 2251 O O . ILE A 1 282 ? -32.479 33.733 8.605 1.00 81.44 282 ILE A O 1
ATOM 2255 N N . ILE A 1 283 ? -32.986 33.826 10.796 1.00 83.50 283 ILE A N 1
ATOM 2256 C CA . ILE A 1 283 ? -34.149 34.706 10.649 1.00 83.50 283 ILE A CA 1
ATOM 2257 C C . ILE A 1 283 ? -33.759 36.091 11.183 1.00 83.50 283 ILE A C 1
ATOM 2259 O O . ILE A 1 283 ? -33.554 36.206 12.397 1.00 83.50 283 ILE A O 1
ATOM 2263 N N . PRO A 1 284 ? -33.599 37.112 10.321 1.00 80.94 284 PRO A N 1
ATOM 2264 C CA . PRO A 1 284 ? -33.297 38.473 10.755 1.00 80.94 284 PRO A CA 1
ATOM 2265 C C . PRO A 1 284 ? -34.523 39.157 11.385 1.00 80.94 284 PRO A C 1
ATOM 2267 O O . PRO A 1 284 ? -35.662 38.848 11.041 1.00 80.94 284 PRO A O 1
ATOM 2270 N N . ASP A 1 285 ? -34.262 40.093 12.293 1.00 80.00 285 ASP A N 1
ATOM 2271 C CA . ASP A 1 285 ? -35.203 40.959 13.016 1.00 80.00 285 ASP A CA 1
ATOM 2272 C C . ASP A 1 285 ? -34.499 42.315 13.288 1.00 80.00 285 ASP A C 1
ATOM 2274 O O . ASP A 1 285 ? -33.286 42.419 13.096 1.00 80.00 285 ASP A O 1
ATOM 2278 N N . GLU A 1 286 ? -35.221 43.358 13.715 1.00 79.88 286 GLU A N 1
ATOM 2279 C CA . GLU A 1 286 ? -34.754 44.760 13.725 1.00 79.88 286 GLU A CA 1
ATOM 2280 C C . GLU A 1 286 ? -33.358 44.952 14.347 1.00 79.88 286 GLU A C 1
ATOM 2282 O O . GLU A 1 286 ? -32.521 45.638 13.768 1.00 79.88 286 GLU A O 1
ATOM 2287 N N . ASN A 1 287 ? -33.085 44.311 15.491 1.00 83.12 287 ASN A N 1
ATOM 2288 C CA . ASN A 1 287 ? -31.803 44.394 16.212 1.00 83.12 287 ASN A CA 1
ATOM 2289 C C . ASN A 1 287 ? -31.277 43.015 16.654 1.00 83.12 287 ASN A C 1
ATOM 2291 O O . ASN A 1 287 ? -30.584 42.883 17.667 1.00 83.12 287 ASN A O 1
ATOM 2295 N N . ARG A 1 288 ? -31.669 41.943 15.961 1.00 86.44 288 ARG A N 1
ATOM 2296 C CA . ARG A 1 288 ? -31.226 40.576 16.274 1.00 86.44 288 ARG A CA 1
ATOM 2297 C C . ARG A 1 288 ? -31.379 39.658 15.074 1.00 86.44 288 ARG A C 1
ATOM 2299 O O . ARG A 1 288 ? -32.137 39.933 14.157 1.00 86.44 288 ARG A O 1
ATOM 2306 N N . PHE A 1 289 ? -30.728 38.510 15.121 1.00 86.56 289 PHE A N 1
ATOM 2307 C CA . PHE A 1 289 ? -31.082 37.386 14.265 1.00 86.56 289 PHE A CA 1
ATOM 2308 C C . PHE A 1 289 ? -31.227 36.124 15.105 1.00 86.56 289 PHE A C 1
ATOM 2310 O O . PHE A 1 289 ? -30.549 35.943 16.115 1.00 86.56 289 PHE A O 1
ATOM 2317 N N . THR A 1 290 ? -32.146 35.249 14.711 1.00 88.50 290 THR A N 1
ATOM 2318 C CA . THR A 1 290 ? -32.352 33.970 15.393 1.00 88.50 290 THR A CA 1
ATOM 2319 C C . THR A 1 290 ? -31.700 32.859 14.593 1.00 88.50 290 THR A C 1
ATOM 2321 O O . THR A 1 290 ? -32.088 32.611 13.452 1.00 88.50 290 THR A O 1
ATOM 2324 N N . LEU A 1 291 ? -30.743 32.171 15.213 1.00 86.88 291 LEU A N 1
ATOM 2325 C CA . LEU A 1 291 ? -30.215 30.910 14.719 1.00 86.88 291 LEU A CA 1
ATOM 2326 C C . LEU A 1 291 ? -31.227 29.805 15.013 1.00 86.88 291 LEU A C 1
ATOM 2328 O O . LEU A 1 291 ? -31.541 29.562 16.178 1.00 86.88 291 LEU A O 1
ATOM 2332 N N . ASN A 1 292 ? -31.727 29.148 13.972 1.00 89.50 292 ASN A N 1
ATOM 2333 C CA . ASN A 1 292 ? -32.612 27.999 14.086 1.00 89.50 292 ASN A CA 1
ATOM 2334 C C . ASN A 1 292 ? -32.003 26.806 13.342 1.00 89.50 292 ASN A C 1
ATOM 2336 O O . ASN A 1 292 ? -31.729 26.901 12.143 1.00 89.50 292 ASN A O 1
ATOM 2340 N N . THR A 1 293 ? -31.739 25.706 14.041 1.00 87.56 293 THR A N 1
ATOM 2341 C CA . THR A 1 293 ? -31.047 24.563 13.443 1.00 87.56 293 THR A CA 1
ATOM 2342 C C . THR A 1 293 ? -31.340 23.244 14.152 1.00 87.56 293 THR A C 1
ATOM 2344 O O . THR A 1 293 ? -31.474 23.210 15.374 1.00 87.56 293 THR A O 1
ATOM 2347 N N . GLU A 1 294 ? -31.449 22.161 13.384 1.00 87.56 294 GLU A N 1
ATOM 2348 C CA . GLU A 1 294 ? -31.545 20.798 13.911 1.00 87.56 294 GLU A CA 1
ATOM 2349 C C . GLU A 1 294 ? -30.145 20.277 14.233 1.00 87.56 294 GLU A C 1
ATOM 2351 O O . GLU A 1 294 ? -29.234 20.358 13.403 1.00 87.56 294 GLU A O 1
ATOM 2356 N N . LEU A 1 295 ? -29.974 19.758 15.446 1.00 83.50 295 LEU A N 1
ATOM 2357 C CA . LEU A 1 295 ? -28.706 19.206 15.897 1.00 83.50 295 LEU A CA 1
ATOM 2358 C C . LEU A 1 295 ? -28.688 17.685 15.701 1.00 83.50 295 LEU A C 1
ATOM 2360 O O . LEU A 1 295 ? -29.718 17.028 15.875 1.00 83.50 295 LEU A O 1
ATOM 2364 N N . PRO A 1 296 ? -27.527 17.098 15.358 1.00 78.81 296 PRO A N 1
ATOM 2365 C CA . PRO A 1 296 ? -27.374 15.650 15.326 1.00 78.81 296 PRO A CA 1
ATOM 2366 C C . PRO A 1 296 ? -27.754 15.026 16.675 1.00 78.81 296 PRO A C 1
ATOM 2368 O O . PRO A 1 296 ? -27.397 15.550 17.732 1.00 78.81 296 PRO A O 1
ATOM 2371 N N . VAL A 1 297 ? -28.460 13.895 16.639 1.00 78.38 297 VAL A N 1
ATOM 2372 C CA . VAL A 1 297 ? -28.897 13.183 17.850 1.00 78.38 297 VAL A CA 1
ATOM 2373 C C . VAL A 1 297 ? -27.688 12.831 18.722 1.00 78.38 297 VAL A C 1
ATOM 2375 O O . VAL A 1 297 ? -26.721 12.252 18.226 1.00 78.38 297 VAL A O 1
ATOM 2378 N N . GLY A 1 298 ? -27.754 13.168 20.013 1.00 77.12 298 GLY A N 1
ATOM 2379 C CA . GLY A 1 298 ? -26.696 12.878 20.983 1.00 77.12 298 GLY A CA 1
ATOM 2380 C C . GLY A 1 298 ? -25.474 13.798 20.888 1.00 77.12 298 GLY A C 1
ATOM 2381 O O . GLY A 1 298 ? -24.430 13.473 21.448 1.00 77.12 298 GLY A O 1
ATOM 2382 N N . SER A 1 299 ? -25.562 14.921 20.164 1.00 78.81 299 SER A N 1
ATOM 2383 C CA . SER A 1 299 ? -24.456 15.878 20.044 1.00 78.81 299 SER A CA 1
ATOM 2384 C C . SER A 1 299 ? -24.553 17.004 21.070 1.00 78.81 299 SER A C 1
ATOM 2386 O O . SER A 1 299 ? -25.591 17.643 21.214 1.00 78.81 299 SER A O 1
ATOM 2388 N N . THR A 1 300 ? -23.446 17.301 21.750 1.00 85.56 300 THR A N 1
ATOM 2389 C CA . THR A 1 300 ? -23.323 18.544 22.523 1.00 85.56 300 THR A CA 1
ATOM 2390 C C . THR A 1 300 ? -22.802 19.658 21.624 1.00 85.56 300 THR A C 1
ATOM 2392 O O . THR A 1 300 ? -22.019 19.415 20.701 1.00 85.56 300 THR A O 1
ATOM 2395 N N . ALA A 1 301 ? -23.210 20.898 21.889 1.00 87.88 301 ALA A N 1
ATOM 2396 C CA . ALA A 1 301 ? -22.705 22.045 21.147 1.00 87.88 301 ALA A CA 1
ATOM 2397 C C . ALA A 1 301 ? -22.475 23.276 22.027 1.00 87.88 301 ALA A C 1
ATOM 2399 O O . ALA A 1 301 ? -22.988 23.406 23.137 1.00 87.88 301 ALA A O 1
ATOM 2400 N N . ILE A 1 302 ? -21.687 24.212 21.516 1.00 91.06 302 ILE A N 1
ATOM 2401 C CA . ILE A 1 302 ? -21.402 25.498 22.133 1.00 91.06 302 ILE A CA 1
ATOM 2402 C C . ILE A 1 302 ? -21.674 26.588 21.102 1.00 91.06 302 ILE A C 1
ATOM 2404 O O . ILE A 1 302 ? -21.140 26.551 19.993 1.00 91.06 302 ILE A O 1
ATOM 2408 N N . VAL A 1 303 ? -22.492 27.566 21.480 1.00 91.31 303 VAL A N 1
ATOM 2409 C CA . VAL A 1 303 ? -22.681 28.804 20.725 1.00 91.31 303 VAL A CA 1
ATOM 2410 C C . VAL A 1 303 ? -21.749 29.859 21.299 1.00 91.31 303 VAL A C 1
ATOM 2412 O O . VAL A 1 303 ? -21.791 30.142 22.499 1.00 91.31 303 VAL A O 1
ATOM 2415 N N . GLU A 1 304 ? -20.933 30.457 20.439 1.00 93.25 304 GLU A N 1
ATOM 2416 C CA . GLU A 1 304 ? -20.075 31.592 20.776 1.00 93.25 304 GLU A CA 1
ATOM 2417 C C . GLU A 1 304 ? -20.383 32.771 19.854 1.00 93.25 304 GLU A C 1
ATOM 2419 O O . GLU A 1 304 ? -20.721 32.580 18.683 1.00 93.25 304 GLU A O 1
ATOM 2424 N N . THR A 1 305 ? -20.245 33.988 20.374 1.00 91.88 305 THR A N 1
ATOM 2425 C CA . THR A 1 305 ? -20.529 35.239 19.656 1.00 91.88 305 THR A CA 1
ATOM 2426 C C . THR A 1 305 ? -19.354 36.207 19.760 1.00 91.88 305 THR A C 1
ATOM 2428 O O . THR A 1 305 ? -18.642 36.210 20.765 1.00 91.88 305 THR A O 1
ATOM 2431 N N . THR A 1 306 ? -19.157 37.051 18.746 1.00 90.88 306 THR A N 1
ATOM 2432 C CA . THR A 1 306 ? -18.105 38.084 18.729 1.00 90.88 306 THR A CA 1
ATOM 2433 C C . THR A 1 306 ? -18.491 39.284 17.866 1.00 90.88 306 THR A C 1
ATOM 2435 O O . THR A 1 306 ? -19.311 39.152 16.959 1.00 90.88 306 THR A O 1
ATOM 2438 N N . HIS A 1 307 ? -17.871 40.432 18.138 1.00 86.75 307 HIS A N 1
ATOM 2439 C CA . HIS A 1 307 ? -17.989 41.654 17.340 1.00 86.75 307 HIS A CA 1
ATOM 2440 C C . HIS A 1 307 ? -16.721 41.957 16.514 1.00 86.75 307 HIS A C 1
ATOM 2442 O O . HIS A 1 307 ? -16.756 42.837 15.659 1.00 86.75 307 HIS A O 1
ATOM 2448 N N . ASP A 1 308 ? -15.598 41.261 16.754 1.00 85.19 308 ASP A N 1
ATOM 2449 C CA . ASP A 1 308 ? -14.284 41.620 16.188 1.00 85.19 308 ASP A CA 1
ATOM 2450 C C . ASP A 1 308 ? -13.446 40.440 15.661 1.00 85.19 308 ASP A C 1
ATOM 2452 O O . ASP A 1 308 ? -12.314 40.644 15.233 1.00 85.19 308 ASP A O 1
ATOM 2456 N N . LEU A 1 309 ? -13.989 39.214 15.654 1.00 83.69 309 LEU A N 1
ATOM 2457 C CA . LEU A 1 309 ? -13.335 37.951 15.250 1.00 83.69 309 LEU A CA 1
ATOM 2458 C C . LEU A 1 309 ? -12.092 37.541 16.067 1.00 83.69 309 LEU A C 1
ATOM 2460 O O . LEU A 1 309 ? -11.704 36.371 16.011 1.00 83.69 309 LEU A O 1
ATOM 2464 N N . LEU A 1 310 ? -11.504 38.451 16.845 1.00 85.38 310 LEU A N 1
ATOM 2465 C CA . LEU A 1 310 ? -10.299 38.244 17.648 1.00 85.38 310 LEU A CA 1
ATOM 2466 C C . LEU A 1 310 ? -10.622 37.663 19.027 1.00 85.38 310 LEU A C 1
ATOM 2468 O O . LEU A 1 310 ? -9.824 36.903 19.577 1.00 85.38 310 LEU A O 1
ATOM 2472 N N . SER A 1 311 ? -11.795 37.981 19.576 1.00 86.62 311 SER A N 1
ATOM 2473 C CA . SER A 1 311 ? -12.233 37.514 20.892 1.00 86.62 311 SER A CA 1
ATOM 2474 C C . SER A 1 311 ? -13.619 36.875 20.825 1.00 86.62 311 SER A C 1
ATOM 2476 O O . SER A 1 311 ? -14.551 37.452 20.277 1.00 86.62 311 SER A O 1
ATOM 2478 N N . TRP A 1 312 ? -13.775 35.661 21.358 1.00 92.06 312 TRP A N 1
ATOM 2479 C CA . TRP A 1 312 ? -15.041 34.919 21.328 1.00 92.06 312 TRP A CA 1
ATOM 2480 C C . TRP A 1 312 ? -15.594 34.756 22.738 1.00 92.06 312 TRP A C 1
ATOM 2482 O O . TRP A 1 312 ? -14.884 34.305 23.635 1.00 92.06 312 TRP A O 1
ATOM 2492 N N . SER A 1 313 ? -16.872 35.083 22.913 1.00 92.31 313 SER A N 1
ATOM 2493 C CA . SER A 1 313 ? -17.575 34.918 24.184 1.00 92.31 313 SER A CA 1
ATOM 2494 C C . SER A 1 313 ? -18.503 33.713 24.125 1.00 92.31 313 SER A C 1
ATOM 2496 O O . SER A 1 313 ? -19.279 33.567 23.178 1.00 92.31 313 SER A O 1
ATOM 2498 N N . LEU A 1 314 ? -18.452 32.873 25.161 1.00 92.69 314 LEU A N 1
ATOM 2499 C CA . LEU A 1 314 ? -19.408 31.787 25.362 1.00 92.69 314 LEU A CA 1
ATOM 2500 C C . LEU A 1 314 ? -20.815 32.368 25.537 1.00 92.69 314 LEU A C 1
ATOM 2502 O O . LEU A 1 314 ? -21.075 33.059 26.519 1.00 92.69 314 LEU A O 1
ATOM 2506 N N . ALA A 1 315 ? -21.718 32.049 24.612 1.00 91.12 315 ALA A N 1
ATOM 2507 C CA . ALA A 1 315 ? -23.099 32.517 24.644 1.00 91.12 315 ALA A CA 1
ATOM 2508 C C . ALA A 1 315 ? -24.048 31.445 25.204 1.00 91.12 315 ALA A C 1
ATOM 2510 O O . ALA A 1 315 ? -24.914 31.747 26.023 1.00 91.12 315 ALA A O 1
ATOM 2511 N N . ARG A 1 316 ? -23.882 30.176 24.796 1.00 92.31 316 ARG A N 1
ATOM 2512 C CA . ARG A 1 316 ? -24.709 29.058 25.284 1.00 92.31 316 ARG A CA 1
ATOM 2513 C C . ARG A 1 316 ? -23.995 27.713 25.174 1.00 92.31 316 ARG A C 1
ATOM 2515 O O . ARG A 1 316 ? -23.356 27.435 24.166 1.00 92.31 316 ARG A O 1
ATOM 2522 N N . ARG A 1 317 ? -24.177 26.849 26.177 1.00 92.00 317 ARG A N 1
ATOM 2523 C CA . ARG A 1 317 ? -23.914 25.403 26.072 1.00 92.00 317 ARG A CA 1
ATOM 2524 C C . ARG A 1 317 ? -25.212 24.680 25.726 1.00 92.00 317 ARG A C 1
ATOM 2526 O O . ARG A 1 317 ? -26.260 24.996 26.289 1.00 92.00 317 ARG A O 1
ATOM 2533 N N . VAL A 1 318 ? -25.135 23.748 24.789 1.00 88.88 318 VAL A N 1
ATOM 2534 C CA . VAL A 1 318 ? -26.256 22.961 24.285 1.00 88.88 318 VAL A CA 1
ATOM 2535 C C . VAL A 1 318 ? -26.020 21.494 24.661 1.00 88.88 318 VAL A C 1
ATOM 2537 O O . VAL A 1 318 ? -25.007 20.934 24.232 1.00 88.88 318 VAL A O 1
ATOM 2540 N N . PRO A 1 319 ? -26.884 20.907 25.505 1.00 86.94 319 PRO A N 1
ATOM 2541 C CA . PRO A 1 319 ? -26.787 19.505 25.901 1.00 86.94 319 PRO A CA 1
ATOM 2542 C C . PRO A 1 319 ? -27.147 18.551 24.752 1.00 86.94 319 PRO A C 1
ATOM 2544 O O . PRO A 1 319 ? -27.718 18.960 23.742 1.00 86.94 319 PRO A O 1
ATOM 2547 N N . ASP A 1 320 ? -26.793 17.281 24.928 1.00 83.25 320 ASP A N 1
ATOM 2548 C CA . ASP A 1 320 ? -26.931 16.188 23.957 1.00 83.25 320 ASP A CA 1
ATOM 2549 C C . ASP A 1 320 ? -28.376 15.737 23.687 1.00 83.25 320 ASP A C 1
ATOM 2551 O O . ASP A 1 320 ? -28.646 15.080 22.679 1.00 83.25 320 ASP A O 1
ATOM 2555 N N . ASP A 1 321 ? -29.315 16.134 24.545 1.00 84.94 321 ASP A N 1
ATOM 2556 C CA . ASP A 1 321 ? -30.755 15.903 24.408 1.00 84.94 321 ASP A CA 1
ATOM 2557 C C . ASP A 1 321 ? -31.483 16.987 23.584 1.00 84.94 321 ASP A C 1
ATOM 2559 O O . ASP A 1 321 ? -32.687 16.888 23.327 1.00 84.94 321 ASP A O 1
ATOM 2563 N N . THR A 1 322 ? -30.774 18.025 23.123 1.00 80.69 322 THR A N 1
ATOM 2564 C CA . THR A 1 322 ? -31.372 19.116 22.343 1.00 80.69 322 THR A CA 1
ATOM 2565 C C . THR A 1 322 ? -31.432 18.771 20.855 1.00 80.69 322 THR A C 1
ATOM 2567 O O . THR A 1 322 ? -30.450 18.913 20.135 1.00 80.69 322 THR A O 1
ATOM 2570 N N . ALA A 1 323 ? -32.615 18.402 20.357 1.00 82.75 323 ALA A N 1
ATOM 2571 C CA . ALA A 1 323 ? -32.824 18.114 18.932 1.00 82.75 323 ALA A CA 1
ATOM 2572 C C . ALA A 1 323 ? -32.899 19.375 18.040 1.00 82.75 323 ALA A C 1
ATOM 2574 O O . ALA A 1 323 ? -32.453 19.355 16.896 1.00 82.75 323 ALA A O 1
ATOM 2575 N N . LEU A 1 324 ? -33.453 20.482 18.551 1.00 87.94 324 LEU A N 1
ATOM 2576 C CA . LEU A 1 324 ? -33.618 21.741 17.813 1.00 87.94 324 LEU A CA 1
ATOM 2577 C C . LEU A 1 324 ? -33.063 22.915 18.626 1.00 87.94 324 LEU A C 1
ATOM 2579 O O . LEU A 1 324 ? -33.554 23.233 19.711 1.00 87.94 324 LEU A O 1
ATOM 2583 N N . LEU A 1 325 ? -32.066 23.603 18.076 1.00 88.31 325 LEU A N 1
ATOM 2584 C CA . LEU A 1 325 ? -31.499 24.815 18.647 1.00 88.31 325 LEU A CA 1
ATOM 2585 C C . LEU A 1 325 ? -32.168 26.049 18.042 1.00 88.31 325 LEU A C 1
ATOM 2587 O O . LEU A 1 325 ? -31.971 26.357 16.869 1.00 88.31 325 LEU A O 1
ATOM 2591 N N . LYS A 1 326 ? -32.871 26.805 18.889 1.00 91.38 326 LYS A N 1
ATOM 2592 C CA . LYS A 1 326 ? -33.319 28.172 18.606 1.00 91.38 326 LYS A CA 1
ATOM 2593 C C . LYS A 1 326 ? -32.596 29.143 19.537 1.00 91.38 326 LYS A C 1
ATOM 2595 O O . LYS A 1 326 ? -32.786 29.085 20.755 1.00 91.38 326 LYS A O 1
ATOM 2600 N N . PHE A 1 327 ? -31.750 30.011 18.986 1.00 90.00 327 PHE A N 1
ATOM 2601 C CA . PHE A 1 327 ? -30.919 30.927 19.766 1.00 90.00 327 PHE A CA 1
ATOM 2602 C C . PHE A 1 327 ? -30.914 32.345 19.170 1.00 90.00 327 PHE A C 1
ATOM 2604 O O . PHE A 1 327 ? -30.443 32.524 18.045 1.00 90.00 327 PHE A O 1
ATOM 2611 N N . PRO A 1 328 ? -31.448 33.353 19.884 1.00 90.50 328 PRO A N 1
ATOM 2612 C CA . PRO A 1 328 ? -31.387 34.743 19.447 1.00 90.50 328 PRO A CA 1
ATOM 2613 C C . PRO A 1 328 ? -29.994 35.333 19.698 1.00 90.50 328 PRO A C 1
ATOM 2615 O O . PRO A 1 328 ? -29.418 35.137 20.766 1.00 90.50 328 PRO A O 1
ATOM 2618 N N . ILE A 1 329 ? -29.475 36.081 18.728 1.00 88.62 329 ILE A N 1
ATOM 2619 C CA . ILE A 1 329 ? -28.197 36.793 18.807 1.00 88.62 329 ILE A CA 1
ATOM 2620 C C . ILE A 1 329 ? -28.474 38.271 18.543 1.00 88.62 329 ILE A C 1
ATOM 2622 O O . ILE A 1 329 ? -29.020 38.623 17.497 1.00 88.62 329 ILE A O 1
ATOM 2626 N N . GLU A 1 330 ? -28.133 39.128 19.504 1.00 87.06 330 GLU A N 1
ATOM 2627 C CA . GLU A 1 330 ? -28.286 40.578 19.362 1.00 87.06 330 GLU A CA 1
ATOM 2628 C C . GLU A 1 330 ? -27.338 41.113 18.292 1.00 87.06 330 GLU A C 1
ATOM 2630 O O . GLU A 1 330 ? -26.166 40.750 18.255 1.00 87.06 330 GLU A O 1
ATOM 2635 N N . ALA A 1 331 ? -27.847 41.989 17.432 1.00 81.38 331 ALA A N 1
ATOM 2636 C CA . ALA A 1 331 ? -27.073 42.675 16.414 1.00 81.38 331 ALA A CA 1
ATOM 2637 C C . ALA A 1 331 ? -27.247 44.182 16.609 1.00 81.38 331 ALA A C 1
ATOM 2639 O O . ALA A 1 331 ? -28.365 44.684 16.712 1.00 81.38 331 ALA A O 1
ATOM 2640 N N . ARG A 1 332 ? -26.134 44.914 16.673 1.00 79.19 332 ARG A N 1
ATOM 2641 C CA . ARG A 1 332 ? -26.151 46.374 16.796 1.00 79.19 332 ARG A CA 1
ATOM 2642 C C . ARG A 1 332 ? -26.038 47.002 15.415 1.00 79.19 332 ARG A C 1
ATOM 2644 O O . ARG A 1 332 ? -25.160 46.633 14.638 1.00 79.19 332 ARG A O 1
ATOM 2651 N N . MET A 1 333 ? -26.888 47.986 15.124 1.00 75.75 333 MET A N 1
ATOM 2652 C CA . MET A 1 333 ? -26.780 48.763 13.889 1.00 75.75 333 MET A CA 1
ATOM 2653 C C . MET A 1 333 ? -25.368 49.347 13.733 1.00 75.75 333 MET A C 1
ATOM 2655 O O . MET A 1 333 ? -24.844 49.989 14.641 1.00 75.75 333 MET A O 1
ATOM 2659 N N . GLY A 1 334 ? -24.758 49.120 12.568 1.00 77.19 334 GLY A N 1
ATOM 2660 C CA . GLY A 1 334 ? -23.419 49.618 12.243 1.00 77.19 334 GLY A CA 1
ATOM 2661 C C . GLY A 1 334 ? -22.253 48.790 12.798 1.00 77.19 334 GLY A C 1
ATOM 2662 O O . GLY A 1 334 ? -21.107 49.172 12.578 1.00 77.19 334 GLY A O 1
ATOM 2663 N N . GLN A 1 335 ? -22.507 47.664 13.477 1.00 81.81 335 GLN A N 1
ATOM 2664 C CA . GLN A 1 335 ? -21.469 46.733 13.935 1.00 81.81 335 GLN A CA 1
ATOM 2665 C C . GLN A 1 335 ? -21.699 45.333 13.360 1.00 81.81 335 GLN A C 1
ATOM 2667 O O . GLN A 1 335 ? -22.822 44.831 13.340 1.00 81.81 335 GLN A O 1
ATOM 2672 N N . ALA A 1 336 ? -20.628 44.688 12.896 1.00 82.12 336 ALA A N 1
ATOM 2673 C CA . ALA A 1 336 ? -20.695 43.296 12.478 1.00 82.12 336 ALA A CA 1
ATOM 2674 C C . ALA A 1 336 ? -20.846 42.397 13.712 1.00 82.12 336 ALA A C 1
ATOM 2676 O O . ALA A 1 336 ? -20.074 42.502 14.663 1.00 82.12 336 ALA A O 1
ATOM 2677 N N . GLN A 1 337 ? -21.832 41.504 13.678 1.00 87.44 337 GLN A N 1
ATOM 2678 C CA . GLN A 1 337 ? -22.026 40.478 14.692 1.00 87.44 337 GLN A CA 1
ATOM 2679 C C . GLN A 1 337 ? -21.764 39.113 14.069 1.00 87.44 337 GLN A C 1
ATOM 2681 O O . GLN A 1 337 ? -22.386 38.742 13.074 1.00 87.44 337 GLN A O 1
ATOM 2686 N N . PHE A 1 338 ? -20.877 38.342 14.688 1.00 89.00 338 PHE A N 1
ATOM 2687 C CA . PHE A 1 338 ? -20.550 36.989 14.263 1.00 89.00 338 PHE A CA 1
ATOM 2688 C C . PHE A 1 338 ? -20.982 35.980 15.318 1.00 89.00 338 PHE A C 1
ATOM 2690 O O . PHE A 1 338 ? -21.084 36.288 16.511 1.00 89.00 338 PHE A O 1
ATOM 2697 N N . PHE A 1 339 ? -21.193 34.750 14.869 1.00 90.50 339 PHE A N 1
ATOM 2698 C CA . PHE A 1 339 ? -21.409 33.604 15.734 1.00 90.50 339 PHE A CA 1
ATOM 2699 C C . PHE A 1 339 ? -20.710 32.377 15.156 1.00 90.50 339 PHE A C 1
ATOM 2701 O O . PHE A 1 339 ? -20.425 32.314 13.960 1.00 90.50 339 PHE A O 1
ATOM 2708 N N . ARG A 1 340 ? -20.463 31.385 16.005 1.00 89.81 340 ARG A N 1
ATOM 2709 C CA . ARG A 1 340 ? -20.109 30.036 15.569 1.00 89.81 340 ARG A CA 1
ATOM 2710 C C . ARG A 1 340 ? -20.771 29.012 16.473 1.00 89.81 340 ARG A C 1
ATOM 2712 O O . ARG A 1 340 ? -20.933 29.242 17.671 1.00 89.81 340 ARG A O 1
ATOM 2719 N N . LEU A 1 341 ? -21.145 27.891 15.872 1.00 87.69 341 LEU A N 1
ATOM 2720 C CA . LEU A 1 341 ? -21.636 26.709 16.563 1.00 87.69 341 LEU A CA 1
ATOM 2721 C C . LEU A 1 341 ? -20.519 25.666 16.537 1.00 87.69 341 LEU A C 1
ATOM 2723 O O . LEU A 1 341 ? -20.069 25.272 15.463 1.00 87.69 341 LEU A O 1
ATOM 2727 N N . ARG A 1 342 ? -20.044 25.254 17.710 1.00 85.50 342 ARG A N 1
ATOM 2728 C CA . ARG A 1 342 ? -19.008 24.230 17.862 1.00 85.50 342 ARG A CA 1
ATOM 2729 C C . ARG A 1 342 ? -19.620 22.976 18.454 1.00 85.50 342 ARG A C 1
ATOM 2731 O O . ARG A 1 342 ? -20.169 23.055 19.545 1.00 85.50 342 ARG A O 1
ATOM 2738 N N . PHE A 1 343 ? -19.490 21.844 17.781 1.00 81.12 343 PHE A N 1
ATOM 2739 C CA . PHE A 1 343 ? -19.841 20.550 18.362 1.00 81.12 343 PHE A CA 1
ATOM 2740 C C . PHE A 1 343 ? -18.722 20.080 19.297 1.00 81.12 343 PHE A C 1
ATOM 2742 O O . PHE A 1 343 ? -17.553 20.396 19.057 1.00 81.12 343 PHE A O 1
ATOM 2749 N N . GLY A 1 344 ? -19.083 19.407 20.390 1.00 67.94 344 GLY A N 1
ATOM 2750 C CA . GLY A 1 344 ? -18.113 18.671 21.201 1.00 67.94 344 GLY A CA 1
ATOM 2751 C C . GLY A 1 344 ? -17.551 17.500 20.395 1.00 67.94 344 GLY A C 1
ATOM 2752 O O . GLY A 1 344 ? -18.309 16.863 19.661 1.00 67.94 344 GLY A O 1
ATOM 2753 N N . ASP A 1 345 ? -16.242 17.269 20.503 1.00 50.78 345 ASP A N 1
ATOM 2754 C CA . ASP A 1 345 ? -15.609 16.036 20.017 1.00 50.78 345 ASP A CA 1
ATOM 2755 C C . ASP A 1 345 ? -15.981 14.843 20.906 1.00 50.78 345 ASP A C 1
ATOM 2757 O O . ASP A 1 345 ? -16.032 15.033 22.148 1.00 50.78 345 ASP A O 1
#

Sequence (345 aa):
MTPVGQANQAAEPDFKIRSGKNDRLPGLKSALPKHVQVFGLFIQATDRVPDAKLLHAADITAGFLDNDRNGKPDNPTVNDELWNERAAIVMGYDERELERLHDRYGELFDNYTLQGLFATETLPNAGPHNPKSSEFDASIEEILHIITSVGYAGVYPKVFGERRGTELANAMDIARGGYFRTVPSRYPADAWYSYDDRTCDYGCQVTEYVYWALTSLLDGQDFKNRGGDIEHEWKLNTPEKLRAKDKAVVKILTNAEYRLPTRLPDGKYRQKRKQAAVRLNIIPDENRFTLNTELPVGSTAIVETTHDLLSWSLARRVPDDTALLKFPIEARMGQAQFFRLRFGD

Foldseek 3Di:
DPLPDFFPQQAFFPLDKDFDADVLLRVCCVVFGIWGDQGLEIETEHPLQDSLLRSLLSLQLNCFQCVVQQRGGLDRQLSRQSNRQSEYEYEYQDPVSVVVVCVVCVVSCVSHHYFYDHSVQQDLCAAPLPLPHPHARCSLLRSQLRSQAGRVCVVPVQARNQDPNRLLLVLLQVQQVHDDQFQDPDTDPNHQAHDDDRVDGSSNSSSVSLSQLLCQLQLRQVGDCSCVVCRVGHNRNHNVSSVVPRVSVVVSQPPVVSSGNPHRRNSDRDRPPPQPPWDWDWDDDDFKIKTKTFHDQQKKKWKWKDQPVPDIDTDDTGGNHDGMDIDIDTHDPPTDMDMDMGIDD

Secondary structure (DSSP, 8-state):
--------TTSPP----EES--SSSTTGGGT--EEEEETTEEEEE-TTS-HHHHHHHHHHHHHHHSSS-SSS-SSHHHHHHHHHTT-EEEEESSHHHHHHHHHHHHHHHTTS-EEEEETTT--TTSBTTSTT-SSB-THHHHHHHHIIIIIIHHHSTTTT-SSTTSHHHHHHHHHTTS--SS--SS--TT-SB----TT--HHHHHHHHHHHHHHHHTTTT-STTHHHHTTTTBS--SHHHHHHH-HHHHHHHT-TTT---SS---S-------------EEEEETTEEEEEEEPPTT--EEEEEESSSS--EEEEEE-TT-SEEEEEEE--TTS--EEEEEE--

Radius of gyration: 25.3 Å; chains: 1; bounding box: 57×77×48 Å